Protein AF-0000000084922413 (afdb_homodimer)

Solvent-accessible surface area (backbone atoms only — not comparable to full-atom values): 18915 Å² total; per-residue (Å²): 129,85,66,70,46,74,78,45,74,44,81,75,45,82,58,94,70,46,29,35,34,39,32,34,25,42,40,87,96,70,48,72,47,76,43,66,32,36,43,41,77,25,33,26,32,32,52,30,29,35,88,85,62,25,38,47,30,30,37,34,64,26,72,39,60,71,44,70,43,50,29,43,44,53,45,62,50,53,93,91,50,51,67,68,58,33,40,54,51,33,39,31,24,70,60,9,33,37,72,86,43,79,42,84,65,46,58,28,25,49,51,39,86,29,24,40,34,42,34,36,38,29,39,29,38,36,43,76,76,53,68,61,55,64,57,95,82,60,64,73,45,74,44,76,38,44,65,68,57,50,54,50,33,39,70,72,62,68,37,34,39,33,65,34,54,33,46,54,41,48,50,54,51,50,53,54,59,73,72,104,125,88,64,68,46,73,79,43,75,44,83,75,44,82,56,95,69,46,28,35,32,40,32,34,26,43,41,88,95,70,49,72,47,78,43,66,30,35,43,41,79,26,34,26,33,32,52,29,29,36,87,85,63,26,38,45,30,29,37,34,67,25,74,38,62,71,44,72,41,50,29,43,43,52,44,62,50,53,92,92,51,52,66,69,58,33,40,56,50,33,39,29,23,70,60,10,33,38,72,86,44,80,42,83,65,46,57,29,24,48,50,37,86,30,25,43,33,44,34,37,38,29,38,28,39,35,43,75,76,53,67,61,55,65,56,96,83,60,64,74,44,74,45,75,37,45,65,68,57,50,54,51,33,37,68,70,62,68,36,33,40,32,65,33,53,34,46,54,41,48,50,54,52,51,54,54,58,73,74,104

Nearest PDB structures (foldseek):
  8wv3-assembly1_A  TM=9.151E-01  e=1.969E-20  Bacillus methanolicus
  5c7q-assembly1_B  TM=9.484E-01  e=5.847E-19  Bdellovibrio bacteriovorus HD100
  8wv3-assembly1_D  TM=9.074E-01  e=2.613E-20  Bacillus methanolicus
  5c8l-assembly1_B  TM=9.600E-01  e=1.219E-18  Bdellovibrio bacteriovorus HD100
  8wv3-assembly1_E  TM=8.918E-01  e=2.925E-20  Bacillus methanolicus

Radius of gyration: 20.31 Å; Cα contacts (8 Å, |Δi|>4): 871; chains: 2; bounding box: 54×58×43 Å

Secondary structure (DSSP, 8-state):
----EEEEEEEEEE-SSEEEEEEEEEETTTEEEEEEEEEE--EEEEEEE-TTS-EEEEEEEEGGGTEEEEE-SEEEPPTT--HHHHHHHHHHHHH--EEEEEEEEEEEBS-TTTB---EEEEEEEEES-------TT--EEEEEE-HHHHHHHHHTT---BHHHHHHHHHHHHHHHHHH-/----EEEEEEEEEE-SSEEEEEEEEEETTTEEEEEEEEEE--EEEEEEE-TTS-EEEEEEEEGGGTEEEEE-SEEEPPTT--HHHHHHHHHHHHH--EEEEEEEEEEEBS-TTTB---EEEEEEEEES-------TT--EEEEEE-HHHHHHHHHTT---BHHHHHHHHHHHHHHHHHH-

Structure (mmCIF, N/CA/C/O backbone):
data_AF-0000000084922413-model_v1
#
loop_
_entity.id
_entity.type
_entity.pdbx_description
1 polymer 'Nudix-type nucleoside diphosphatase, YffH/AdpP family'
#
loop_
_atom_site.group_PDB
_atom_site.id
_atom_site.type_symbol
_atom_site.label_atom_id
_atom_site.label_alt_id
_atom_site.label_comp_id
_atom_site.label_asym_id
_atom_site.label_entity_id
_atom_site.label_seq_id
_atom_site.pdbx_PDB_ins_code
_atom_site.Cartn_x
_atom_site.Cartn_y
_atom_site.Cartn_z
_atom_site.occupancy
_atom_site.B_iso_or_equiv
_atom_site.auth_seq_id
_atom_site.auth_comp_id
_atom_site.auth_asym_id
_atom_site.auth_atom_id
_atom_site.pdbx_PDB_model_num
ATOM 1 N N . MET A 1 1 ? 0.056 24.688 -9.492 1 43.53 1 MET A N 1
ATOM 2 C CA . MET A 1 1 ? 0.682 23.406 -9.82 1 43.53 1 MET A CA 1
ATOM 3 C C . MET A 1 1 ? 2.033 23.266 -9.125 1 43.53 1 MET A C 1
ATOM 5 O O . MET A 1 1 ? 3.014 23.891 -9.547 1 43.53 1 MET A O 1
ATOM 9 N N . ASN A 1 2 ? 2.07 23.25 -7.758 1 56.22 2 ASN A N 1
ATOM 10 C CA . ASN A 1 2 ? 3.277 23.203 -6.941 1 56.22 2 ASN A CA 1
ATOM 11 C C . ASN A 1 2 ? 4.199 22.062 -7.355 1 56.22 2 ASN A C 1
ATOM 13 O O . ASN A 1 2 ? 4.121 20.969 -6.805 1 56.22 2 ASN A O 1
ATOM 17 N N . LYS A 1 3 ? 4.375 21.875 -8.664 1 68.44 3 LYS A N 1
ATOM 18 C CA . LYS A 1 3 ? 5.207 20.844 -9.281 1 68.44 3 LYS A CA 1
ATOM 19 C C . LYS A 1 3 ? 6.664 21 -8.844 1 68.44 3 LYS A C 1
ATOM 21 O O . LYS A 1 3 ? 7.23 22.078 -8.906 1 68.44 3 LYS A O 1
ATOM 26 N N . GLU A 1 4 ? 7.152 20.094 -7.938 1 84.81 4 GLU A N 1
ATOM 27 C CA . GLU A 1 4 ? 8.578 19.969 -7.637 1 84.81 4 GLU A CA 1
ATOM 28 C C . GLU A 1 4 ? 9.383 19.672 -8.891 1 84.81 4 GLU A C 1
ATOM 30 O O . GLU A 1 4 ? 9.32 18.547 -9.422 1 84.81 4 GLU A O 1
ATOM 35 N N . ASN A 1 5 ? 9.961 20.75 -9.422 1 89.81 5 ASN A N 1
ATOM 36 C CA . ASN A 1 5 ? 10.797 20.562 -10.602 1 89.81 5 ASN A CA 1
ATOM 37 C C . ASN A 1 5 ? 12.102 19.844 -10.266 1 89.81 5 ASN A C 1
ATOM 39 O O . ASN A 1 5 ? 12.82 20.25 -9.359 1 89.81 5 ASN A O 1
ATOM 43 N N . THR A 1 6 ? 12.414 18.781 -10.953 1 94.5 6 THR A N 1
ATOM 44 C CA . THR A 1 6 ? 13.656 18.062 -10.734 1 94.5 6 THR A CA 1
ATOM 45 C C . THR A 1 6 ? 14.82 18.75 -11.445 1 94.5 6 THR A C 1
ATOM 47 O O . THR A 1 6 ? 14.789 18.938 -12.656 1 94.5 6 THR A O 1
ATOM 50 N N . ILE A 1 7 ? 15.836 19.078 -10.711 1 95.25 7 ILE A N 1
ATOM 51 C CA . ILE A 1 7 ? 16.969 19.797 -11.289 1 95.25 7 ILE A CA 1
ATOM 52 C C . ILE A 1 7 ? 18.141 18.844 -11.484 1 95.25 7 ILE A C 1
ATOM 54 O O . ILE A 1 7 ? 19.047 19.109 -12.289 1 95.25 7 ILE A O 1
ATOM 58 N N . ASP A 1 8 ? 18.203 17.812 -10.672 1 96.69 8 ASP A N 1
ATOM 59 C CA . ASP A 1 8 ? 19.25 16.797 -10.75 1 96.69 8 ASP A CA 1
ATOM 60 C C . ASP A 1 8 ? 18.75 15.445 -10.227 1 96.69 8 ASP A C 1
ATOM 62 O O . ASP A 1 8 ? 17.812 15.391 -9.445 1 96.69 8 ASP A O 1
ATOM 66 N N . SER A 1 9 ? 19.312 14.414 -10.758 1 97.94 9 SER A N 1
ATOM 67 C CA . SER A 1 9 ? 19 13.062 -10.305 1 97.94 9 SER A CA 1
ATOM 68 C C . SER A 1 9 ? 20.266 12.211 -10.203 1 97.94 9 SER A C 1
ATOM 70 O O . SER A 1 9 ? 21.062 12.156 -11.133 1 97.94 9 SER A O 1
ATOM 72 N N . LYS A 1 10 ? 20.422 11.57 -9.039 1 98.31 10 LYS A N 1
ATOM 73 C CA . LYS A 1 10 ? 21.531 10.664 -8.828 1 98.31 10 LYS A CA 1
ATOM 74 C C . LYS A 1 10 ? 21.047 9.227 -8.656 1 98.31 10 LYS A C 1
ATOM 76 O O . LYS A 1 10 ? 20.25 8.938 -7.758 1 98.31 10 LYS A O 1
ATOM 81 N N . SER A 1 11 ? 21.516 8.328 -9.508 1 98.44 11 SER A N 1
ATOM 82 C CA . SER A 1 11 ? 21.219 6.906 -9.367 1 98.44 11 SER A CA 1
ATOM 83 C C . SER A 1 11 ? 22.031 6.27 -8.258 1 98.44 11 SER A C 1
ATOM 85 O O . SER A 1 11 ? 23.266 6.316 -8.281 1 98.44 11 SER A O 1
ATOM 87 N N . ILE A 1 12 ? 21.422 5.633 -7.301 1 98.44 12 ILE A N 1
ATOM 88 C CA . ILE A 1 12 ? 22.094 5.059 -6.141 1 98.44 12 ILE A CA 1
ATOM 89 C C . ILE A 1 12 ? 22.234 3.547 -6.312 1 98.44 12 ILE A C 1
ATOM 91 O O . ILE A 1 12 ? 23.25 2.957 -5.945 1 98.44 12 ILE A O 1
ATOM 95 N N . TYR A 1 13 ? 21.203 2.953 -6.797 1 98.44 13 TYR A N 1
ATOM 96 C CA . TYR A 1 13 ? 21.125 1.498 -6.859 1 98.44 13 TYR A CA 1
ATOM 97 C C . TYR A 1 13 ? 20.172 1.051 -7.961 1 98.44 13 TYR A C 1
ATOM 99 O O . TYR A 1 13 ? 19.109 1.644 -8.148 1 98.44 13 TYR A O 1
ATOM 107 N N . SER A 1 14 ? 20.516 0.032 -8.719 1 98.31 14 SER A N 1
ATOM 108 C CA . SER A 1 14 ? 19.688 -0.618 -9.727 1 98.31 14 SER A CA 1
ATOM 109 C C . SER A 1 14 ? 19.672 -2.131 -9.539 1 98.31 14 SER A C 1
ATOM 111 O O . SER A 1 14 ? 20.578 -2.828 -10.008 1 98.31 14 SER A O 1
ATOM 113 N N . GLY A 1 15 ? 18.641 -2.584 -8.891 1 97.62 15 GLY A N 1
ATOM 114 C CA . GLY A 1 15 ? 18.531 -4.004 -8.586 1 97.62 15 GLY A CA 1
ATOM 115 C C . GLY A 1 15 ? 17.516 -4.727 -9.445 1 97.62 15 GLY A C 1
ATOM 116 O O . GLY A 1 15 ? 17.078 -4.207 -10.477 1 97.62 15 GLY A O 1
ATOM 117 N N . LYS A 1 16 ? 17.25 -5.988 -9.062 1 94.94 16 LYS A N 1
ATOM 118 C CA . LYS A 1 16 ? 16.312 -6.828 -9.797 1 94.94 16 LYS A CA 1
ATOM 119 C C . LYS A 1 16 ? 14.875 -6.379 -9.562 1 94.94 16 LYS A C 1
ATOM 121 O O . LYS A 1 16 ? 14.062 -6.367 -10.484 1 94.94 16 LYS A O 1
ATOM 126 N N . ILE A 1 17 ? 14.594 -5.949 -8.328 1 96.19 17 ILE A N 1
ATOM 127 C CA . ILE A 1 17 ? 13.219 -5.668 -7.941 1 96.19 17 ILE A CA 1
ATOM 128 C C . ILE A 1 17 ? 13.008 -4.156 -7.863 1 96.19 17 ILE A C 1
ATOM 130 O O . ILE A 1 17 ? 11.969 -3.648 -8.297 1 96.19 17 ILE A O 1
ATOM 134 N N . VAL A 1 18 ? 14.047 -3.467 -7.301 1 98.25 18 VAL A N 1
ATOM 135 C CA . VAL A 1 18 ? 13.859 -2.035 -7.098 1 98.25 18 VAL A CA 1
ATOM 136 C C . VAL A 1 18 ? 15.07 -1.271 -7.629 1 98.25 18 VAL A C 1
ATOM 138 O O . VAL A 1 18 ? 16.172 -1.827 -7.738 1 98.25 18 VAL A O 1
ATOM 141 N N . GLN A 1 19 ? 14.828 -0.041 -8 1 98.69 19 GLN A N 1
ATOM 142 C CA . GLN A 1 19 ? 15.852 0.969 -8.258 1 98.69 19 GLN A CA 1
ATOM 143 C C . GLN A 1 19 ? 15.695 2.16 -7.316 1 98.69 19 GLN A C 1
ATOM 145 O O . GLN A 1 19 ? 14.578 2.547 -6.977 1 98.69 19 GLN A O 1
ATOM 150 N N . LEU A 1 20 ? 16.812 2.703 -6.871 1 98.81 20 LEU A N 1
ATOM 151 C CA . LEU A 1 20 ? 16.781 3.865 -5.992 1 98.81 20 LEU A CA 1
ATOM 152 C C . LEU A 1 20 ? 17.531 5.039 -6.621 1 98.81 20 LEU A C 1
ATOM 154 O O . LEU A 1 20 ? 18.672 4.895 -7.062 1 98.81 20 LEU A O 1
ATOM 158 N N . LYS A 1 21 ? 16.891 6.137 -6.719 1 98.75 21 LYS A N 1
ATOM 159 C CA . LYS A 1 21 ? 17.531 7.395 -7.094 1 98.75 21 LYS A CA 1
ATOM 160 C C . LYS A 1 21 ? 17.203 8.5 -6.09 1 98.75 21 LYS A C 1
ATOM 162 O O . LYS A 1 21 ? 16.219 8.414 -5.367 1 98.75 21 LYS A O 1
ATOM 167 N N . VAL A 1 22 ? 18.016 9.508 -6.035 1 98.5 22 VAL A N 1
ATOM 168 C CA . VAL A 1 22 ? 17.766 10.711 -5.25 1 98.5 22 VAL A CA 1
ATOM 169 C C . VAL A 1 22 ? 17.625 11.914 -6.18 1 98.5 22 VAL A C 1
ATOM 171 O O . VAL A 1 22 ? 18.578 12.266 -6.891 1 98.5 22 VAL A O 1
ATOM 174 N N . ASP A 1 23 ? 16.5 12.469 -6.191 1 97.56 23 ASP A N 1
ATOM 175 C CA . ASP A 1 23 ? 16.219 13.664 -6.977 1 97.56 23 ASP A CA 1
ATOM 176 C C . ASP A 1 23 ? 16.469 14.93 -6.156 1 97.56 23 ASP A C 1
ATOM 178 O O . ASP A 1 23 ? 16.094 14.992 -4.98 1 97.56 23 ASP A O 1
ATOM 182 N N . THR A 1 24 ? 17.141 15.844 -6.75 1 96.94 24 THR A N 1
ATOM 183 C CA . THR A 1 24 ? 17.156 17.203 -6.223 1 96.94 24 THR A CA 1
ATOM 184 C C . THR A 1 24 ? 16.047 18.047 -6.859 1 96.94 24 THR A C 1
ATOM 186 O O . THR A 1 24 ? 15.977 18.156 -8.086 1 96.94 24 THR A O 1
ATOM 189 N N . VAL A 1 25 ? 15.203 18.562 -6 1 94.94 25 VAL A N 1
ATOM 190 C CA . VAL A 1 25 ? 14.07 19.312 -6.52 1 94.94 25 VAL A CA 1
ATOM 191 C C . VAL A 1 25 ? 14.148 20.766 -6.055 1 94.94 25 VAL A C 1
ATOM 193 O O . VAL A 1 25 ? 14.719 21.062 -5 1 94.94 25 VAL A O 1
ATOM 196 N N . GLU A 1 26 ? 13.617 21.609 -6.914 1 91.5 26 GLU A N 1
ATOM 197 C CA . GLU A 1 26 ? 13.484 23.016 -6.562 1 91.5 26 GLU A CA 1
ATOM 198 C C . GLU A 1 26 ? 12.117 23.312 -5.961 1 91.5 26 GLU A C 1
ATOM 200 O O . GLU A 1 26 ? 11.086 22.969 -6.551 1 91.5 26 GLU A O 1
ATOM 205 N N . ILE A 1 27 ? 12.203 23.797 -4.754 1 85.31 27 ILE A N 1
ATOM 206 C CA . ILE A 1 27 ? 10.977 24.234 -4.098 1 85.31 27 ILE A CA 1
ATOM 207 C C . ILE A 1 27 ? 10.844 25.75 -4.219 1 85.31 27 ILE A C 1
ATOM 209 O O . ILE A 1 27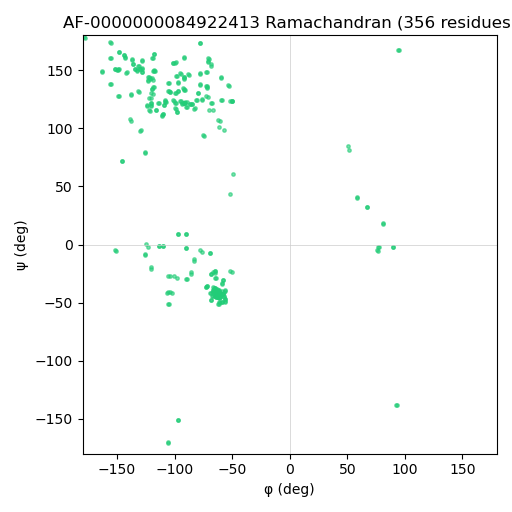 ? 11.719 26.5 -3.775 1 85.31 27 ILE A O 1
ATOM 213 N N . VAL A 1 28 ? 9.844 26.203 -4.879 1 79.5 28 VAL A N 1
ATOM 214 C CA . VAL A 1 28 ? 9.656 27.609 -5.156 1 79.5 28 VAL A CA 1
ATOM 215 C C . VAL A 1 28 ? 9.789 28.422 -3.863 1 79.5 28 VAL A C 1
ATOM 217 O O . VAL A 1 28 ? 9.062 28.172 -2.896 1 79.5 28 VAL A O 1
ATOM 220 N N . GLY A 1 29 ? 10.641 29.312 -3.873 1 77.62 29 GLY A N 1
ATOM 221 C CA . GLY A 1 29 ? 10.836 30.234 -2.766 1 77.62 29 GLY A CA 1
ATOM 222 C C . GLY A 1 29 ? 11.555 29.609 -1.585 1 77.62 29 GLY A C 1
ATOM 223 O O . GLY A 1 29 ? 11.82 30.281 -0.587 1 77.62 29 GLY A O 1
ATOM 224 N N . LYS A 1 30 ? 11.852 28.328 -1.588 1 82.19 30 LYS A N 1
ATOM 225 C CA . LYS A 1 30 ? 12.406 27.641 -0.418 1 82.19 30 LYS A CA 1
ATOM 226 C C . LYS A 1 30 ? 13.727 26.969 -0.753 1 82.19 30 LYS A C 1
ATOM 228 O O . LYS A 1 30 ? 14.328 26.312 0.102 1 82.19 30 LYS A O 1
ATOM 233 N N . GLY A 1 31 ? 14.117 27.094 -2.039 1 87.62 31 GLY A N 1
ATOM 234 C CA . GLY A 1 31 ? 15.391 26.484 -2.408 1 87.62 31 GLY A CA 1
ATOM 235 C C . GLY A 1 31 ? 15.242 25.078 -2.945 1 87.62 31 GLY A C 1
ATOM 236 O O . GLY A 1 31 ? 14.445 24.828 -3.85 1 87.62 31 GLY A O 1
ATOM 237 N N . TYR A 1 32 ? 16.297 24.234 -2.381 1 91.25 32 TYR A N 1
ATOM 238 C CA . TYR A 1 32 ? 16.328 22.891 -2.936 1 91.25 32 TYR A CA 1
ATOM 239 C C . TYR A 1 32 ? 16.078 21.844 -1.854 1 91.25 32 TYR A C 1
ATOM 241 O O . TYR A 1 32 ? 16.281 22.109 -0.667 1 91.25 32 TYR A O 1
ATOM 249 N N . ALA A 1 33 ? 15.484 20.75 -2.266 1 92.31 33 ALA A N 1
ATOM 250 C CA . ALA A 1 33 ? 15.266 19.594 -1.393 1 92.31 33 ALA A CA 1
ATOM 251 C C . ALA A 1 33 ? 15.586 18.297 -2.113 1 92.31 33 ALA A C 1
ATOM 253 O O . ALA A 1 33 ? 15.758 18.281 -3.334 1 92.31 33 ALA A O 1
ATOM 254 N N . GLN A 1 34 ? 15.828 17.266 -1.35 1 95.38 34 GLN A N 1
ATOM 255 C CA . GLN A 1 34 ? 16.094 15.953 -1.924 1 95.38 34 GLN A CA 1
ATOM 256 C C . GLN A 1 34 ? 14.898 15.031 -1.757 1 95.38 34 GLN A C 1
ATOM 258 O O . GLN A 1 34 ? 14.219 15.062 -0.728 1 95.38 34 GLN A O 1
ATOM 263 N N . ARG A 1 35 ? 14.648 14.297 -2.789 1 96.94 35 ARG A N 1
ATOM 264 C CA . ARG A 1 35 ? 13.617 13.258 -2.762 1 96.94 35 ARG A CA 1
ATOM 265 C C . ARG A 1 35 ? 14.211 11.891 -3.068 1 96.94 35 ARG A C 1
ATOM 267 O O . ARG A 1 35 ? 14.859 11.703 -4.098 1 96.94 35 ARG A O 1
ATOM 274 N N . GLU A 1 36 ? 14.07 10.93 -2.098 1 98.56 36 GLU A N 1
ATOM 275 C CA . GLU A 1 36 ? 14.453 9.539 -2.32 1 98.56 36 GLU A CA 1
ATOM 276 C C . GLU A 1 36 ? 13.344 8.773 -3.033 1 98.56 36 GLU A C 1
ATOM 278 O O . GLU A 1 36 ? 12.25 8.609 -2.494 1 98.56 36 GLU A O 1
ATOM 283 N N . VAL A 1 37 ? 13.625 8.289 -4.262 1 98.69 37 VAL A N 1
ATOM 284 C CA . VAL A 1 37 ? 12.578 7.699 -5.09 1 98.69 37 VAL A CA 1
ATOM 285 C C . VAL A 1 37 ? 12.93 6.25 -5.414 1 98.69 37 VAL A C 1
ATOM 287 O O . VAL A 1 37 ? 14 5.969 -5.969 1 98.69 37 VAL A O 1
ATOM 290 N N . ILE A 1 38 ? 12.07 5.344 -5.055 1 98.81 38 ILE A N 1
ATOM 291 C CA . ILE A 1 38 ? 12.18 3.928 -5.395 1 98.81 38 ILE A CA 1
ATOM 292 C C . ILE A 1 38 ? 11.367 3.639 -6.656 1 98.81 38 ILE A C 1
ATOM 294 O O . ILE A 1 38 ? 10.164 3.91 -6.711 1 98.81 38 ILE A O 1
ATOM 298 N N . SER A 1 39 ? 12.008 3.1 -7.641 1 98.5 39 SER A N 1
ATOM 299 C CA . SER A 1 39 ? 11.305 2.664 -8.844 1 98.5 39 SER A CA 1
ATOM 300 C C . SER A 1 39 ? 11.008 1.169 -8.797 1 98.5 39 SER A C 1
ATOM 302 O O . SER A 1 39 ? 11.844 0.376 -8.359 1 98.5 39 SER A O 1
ATOM 304 N N . HIS A 1 40 ? 9.914 0.79 -9.203 1 98.5 40 HIS A N 1
ATOM 305 C CA . HIS A 1 40 ? 9.422 -0.579 -9.266 1 98.5 40 HIS A CA 1
ATOM 306 C C . HIS A 1 40 ? 8.602 -0.805 -10.539 1 98.5 40 HIS A C 1
ATOM 308 O O . HIS A 1 40 ? 7.922 0.107 -11.016 1 98.5 40 HIS A O 1
ATOM 314 N N . ARG A 1 41 ? 8.617 -1.974 -11.062 1 97.69 41 ARG A N 1
ATOM 315 C CA . ARG A 1 41 ? 8.016 -2.27 -12.359 1 97.69 41 ARG A CA 1
ATOM 316 C C . ARG A 1 41 ? 6.496 -2.383 -12.234 1 97.69 41 ARG A C 1
ATOM 318 O O . ARG A 1 41 ? 5.793 -2.465 -13.25 1 97.69 41 ARG A O 1
ATOM 325 N N . GLY A 1 42 ? 5.984 -2.305 -11.07 1 98.31 42 GLY A N 1
ATOM 326 C CA . GLY A 1 42 ? 4.555 -2.436 -10.852 1 98.31 42 GLY A CA 1
ATOM 327 C C . GLY A 1 42 ? 4.129 -3.85 -10.5 1 98.31 42 GLY A C 1
ATOM 328 O O . GLY A 1 42 ? 4.941 -4.777 -10.555 1 98.31 42 GLY A O 1
ATOM 329 N N . GLY A 1 43 ? 2.939 -3.982 -10.047 1 98.38 43 GLY A N 1
ATOM 330 C CA . GLY A 1 43 ? 2.43 -5.285 -9.648 1 98.38 43 GLY A CA 1
ATOM 331 C C . GLY A 1 43 ? 0.959 -5.477 -9.961 1 98.38 43 GLY A C 1
ATOM 332 O O . GLY A 1 43 ? 0.26 -4.516 -10.297 1 98.38 43 GLY A O 1
ATOM 333 N N . VAL A 1 44 ? 0.58 -6.719 -9.945 1 98.69 44 VAL A N 1
ATOM 334 C CA . VAL A 1 44 ? -0.805 -7.125 -10.164 1 98.69 44 VAL A CA 1
ATOM 335 C C . VAL A 1 44 ? -1.256 -8.055 -9.039 1 98.69 44 VAL A C 1
ATOM 337 O O . VAL A 1 44 ? -0.436 -8.742 -8.43 1 98.69 44 VAL A O 1
ATOM 340 N N . CYS A 1 45 ? -2.494 -8.016 -8.711 1 98.81 45 CYS A N 1
ATOM 341 C CA . CYS A 1 45 ? -3.119 -8.945 -7.773 1 98.81 45 CYS A CA 1
ATOM 342 C C . CYS A 1 45 ? -4.578 -9.188 -8.141 1 98.81 45 CYS A C 1
ATOM 344 O O . CYS A 1 45 ? -5.148 -8.461 -8.961 1 98.81 45 CYS A O 1
ATOM 346 N N . CYS A 1 46 ? -5.172 -10.242 -7.547 1 98.5 46 CYS A N 1
ATOM 347 C CA . CYS A 1 46 ? -6.5 -10.625 -8.023 1 98.5 46 CYS A CA 1
ATOM 348 C C . CYS A 1 46 ? -7.332 -11.227 -6.891 1 98.5 46 CYS A C 1
ATOM 350 O O . CYS A 1 46 ? -6.844 -12.07 -6.133 1 98.5 46 CYS A O 1
ATOM 352 N N . VAL A 1 47 ? -8.484 -10.664 -6.758 1 98.69 47 VAL A N 1
ATOM 353 C CA . VAL A 1 47 ? -9.516 -11.391 -6.016 1 98.69 47 VAL A CA 1
ATOM 354 C C . VAL A 1 47 ? -10.062 -12.523 -6.875 1 98.69 47 VAL A C 1
ATOM 356 O O . VAL A 1 47 ? -10.984 -12.32 -7.668 1 98.69 47 VAL A O 1
ATOM 359 N N . ALA A 1 48 ? -9.508 -13.688 -6.719 1 97.44 48 ALA A N 1
ATOM 360 C CA . ALA A 1 48 ? -9.914 -14.859 -7.48 1 97.44 48 ALA A CA 1
ATOM 361 C C . ALA A 1 48 ? -11.023 -15.625 -6.762 1 97.44 48 ALA A C 1
ATOM 363 O O . ALA A 1 48 ? -10.805 -16.188 -5.684 1 97.44 48 ALA A O 1
ATOM 364 N N . VAL A 1 49 ? -12.172 -15.727 -7.391 1 97.38 49 VAL A N 1
ATOM 365 C CA . VAL A 1 49 ? -13.344 -16.328 -6.766 1 97.38 49 VAL A CA 1
ATOM 366 C C . VAL A 1 49 ? -13.633 -17.688 -7.398 1 97.38 49 VAL A C 1
ATOM 368 O O . VAL A 1 49 ? -13.789 -17.797 -8.617 1 97.38 49 VAL A O 1
ATOM 371 N N . THR A 1 50 ? -13.688 -18.734 -6.57 1 95.81 50 THR A N 1
ATOM 372 C CA . THR A 1 50 ? -13.93 -20.094 -7.047 1 95.81 50 THR A CA 1
ATOM 373 C C . THR A 1 50 ? -15.414 -20.312 -7.348 1 95.81 50 THR A C 1
ATOM 375 O O . THR A 1 50 ? -16.25 -19.453 -7.039 1 95.81 50 THR A O 1
ATOM 378 N N . GLU A 1 51 ? -15.719 -21.453 -7.898 1 93.69 51 GLU A N 1
ATOM 379 C CA . GLU A 1 51 ? -17.094 -21.812 -8.195 1 93.69 51 GLU A CA 1
ATOM 380 C C . GLU A 1 51 ? -17.906 -21.984 -6.914 1 93.69 51 GLU A C 1
ATOM 382 O O . GLU A 1 51 ? -19.141 -21.844 -6.93 1 93.69 51 GLU A O 1
ATOM 387 N N . GLU A 1 52 ? -17.281 -22.266 -5.793 1 95.56 52 GLU A N 1
ATOM 388 C CA . GLU A 1 52 ? -17.938 -22.422 -4.5 1 95.56 52 GLU A CA 1
ATOM 389 C C . GLU A 1 52 ? -18.016 -21.094 -3.748 1 95.56 52 GLU A C 1
ATOM 391 O O . GLU A 1 52 ? -18.297 -21.078 -2.549 1 95.56 52 GLU A O 1
ATOM 396 N N . ASN A 1 53 ? -17.672 -20.031 -4.449 1 96.75 53 ASN A N 1
ATOM 397 C CA . ASN A 1 53 ? -17.75 -18.672 -3.908 1 96.75 53 ASN A CA 1
ATOM 398 C C . ASN A 1 53 ? -16.734 -18.469 -2.785 1 96.75 53 ASN A C 1
ATOM 400 O O . ASN A 1 53 ? -17.031 -17.781 -1.805 1 96.75 53 ASN A O 1
ATOM 404 N N . LYS A 1 54 ? -15.656 -19.109 -2.889 1 97.75 54 LYS A N 1
ATOM 405 C CA . LYS A 1 54 ? -14.516 -18.875 -2.004 1 97.75 54 LYS A CA 1
ATOM 406 C C . LYS A 1 54 ? -13.453 -18.031 -2.697 1 97.75 54 LYS A C 1
ATOM 408 O O . LYS A 1 54 ? -13.422 -17.953 -3.926 1 97.75 54 LYS A O 1
ATOM 413 N N . ILE A 1 55 ? -12.672 -17.375 -1.929 1 98.62 55 ILE A N 1
ATOM 414 C CA . ILE A 1 55 ? -11.602 -16.531 -2.447 1 98.62 55 ILE A CA 1
ATOM 415 C C . ILE A 1 55 ? -10.258 -17.234 -2.266 1 98.62 55 ILE A C 1
ATOM 417 O O . ILE A 1 55 ? -9.953 -17.719 -1.178 1 98.62 55 ILE A O 1
ATOM 421 N N . VAL A 1 56 ? -9.484 -17.281 -3.297 1 97.62 56 VAL A N 1
ATOM 422 C CA . VAL A 1 56 ? -8.188 -17.953 -3.293 1 97.62 56 VAL A CA 1
ATOM 423 C C . VAL A 1 56 ? -7.117 -17 -2.756 1 97.62 56 VAL A C 1
ATOM 425 O O . VAL A 1 56 ? -6.957 -15.883 -3.26 1 97.62 56 VAL A O 1
ATOM 428 N N . LEU A 1 57 ? -6.445 -17.375 -1.684 1 98.5 57 LEU A N 1
ATOM 429 C CA . LEU A 1 57 ? -5.273 -16.656 -1.176 1 98.5 57 LEU A CA 1
ATOM 430 C C . LEU A 1 57 ? -4.039 -17.562 -1.209 1 98.5 57 LEU A C 1
ATOM 432 O O . LEU A 1 57 ? -4.152 -18.766 -1.368 1 98.5 57 LEU A O 1
ATOM 436 N N . VAL A 1 58 ? -2.945 -16.922 -1.103 1 97.62 58 VAL A N 1
ATOM 437 C CA . VAL A 1 58 ? -1.684 -17.641 -1.017 1 97.62 58 VAL A CA 1
ATOM 438 C C . VAL A 1 58 ? -0.95 -17.25 0.265 1 97.62 58 VAL A C 1
ATOM 440 O O . VAL A 1 58 ? -1.027 -16.109 0.709 1 97.62 58 VAL A O 1
ATOM 443 N N . ARG A 1 59 ? -0.328 -18.172 0.902 1 97.06 59 ARG A N 1
ATOM 444 C CA . ARG A 1 59 ? 0.562 -17.938 2.035 1 97.06 59 ARG A CA 1
ATOM 445 C C . ARG A 1 59 ? 2.023 -18 1.604 1 97.06 59 ARG A C 1
ATOM 447 O O . ARG A 1 59 ? 2.449 -18.969 0.983 1 97.06 59 ARG A O 1
ATOM 454 N N . GLN A 1 60 ? 2.775 -17.062 1.818 1 94.38 60 GLN A N 1
ATOM 455 C CA . GLN A 1 60 ? 4.18 -17.031 1.427 1 94.38 60 GLN A CA 1
ATOM 456 C C . GLN A 1 60 ? 5 -16.203 2.41 1 94.38 60 GLN A C 1
ATOM 458 O O . GLN A 1 60 ? 4.488 -15.25 3.008 1 94.38 60 GLN A O 1
ATOM 463 N N . PHE A 1 61 ? 6.246 -16.562 2.527 1 95.06 61 PHE A N 1
ATOM 464 C CA . PHE A 1 61 ? 7.18 -15.836 3.379 1 95.06 61 PHE A CA 1
ATOM 465 C C . PHE A 1 61 ? 7.68 -14.578 2.686 1 95.06 61 PHE A C 1
ATOM 467 O O . PHE A 1 61 ? 8.094 -14.625 1.524 1 95.06 61 PHE A O 1
ATOM 474 N N . ARG A 1 62 ? 7.613 -13.484 3.369 1 96.5 62 ARG A N 1
ATOM 475 C CA . ARG A 1 62 ? 8.125 -12.211 2.881 1 96.5 62 ARG A CA 1
ATOM 476 C C . ARG A 1 62 ? 9.359 -11.773 3.674 1 96.5 62 ARG A C 1
ATOM 478 O O . ARG A 1 62 ? 9.242 -11.367 4.832 1 96.5 62 ARG A O 1
ATOM 485 N N . LYS A 1 63 ? 10.391 -11.805 3.049 1 96.25 63 LYS A N 1
ATOM 486 C CA . LYS A 1 63 ? 11.664 -11.539 3.711 1 96.25 63 LYS A CA 1
ATOM 487 C C . LYS A 1 63 ? 11.703 -10.133 4.301 1 96.25 63 LYS A C 1
ATOM 489 O O . LYS A 1 63 ? 12.203 -9.93 5.406 1 96.25 63 LYS A O 1
ATOM 494 N N . ALA A 1 64 ? 11.211 -9.188 3.607 1 97.75 64 ALA A N 1
ATOM 495 C CA . ALA A 1 64 ? 11.289 -7.793 4.027 1 97.75 64 ALA A CA 1
ATOM 496 C C . ALA A 1 64 ? 10.633 -7.594 5.391 1 97.75 64 ALA A C 1
ATOM 498 O O . ALA A 1 64 ? 11.023 -6.711 6.156 1 97.75 64 ALA A O 1
ATOM 499 N N . VAL A 1 65 ? 9.617 -8.438 5.641 1 98.06 65 VAL A N 1
ATOM 500 C CA . VAL A 1 65 ? 8.922 -8.266 6.91 1 98.06 65 VAL A CA 1
ATOM 501 C C . VAL A 1 65 ? 9.172 -9.477 7.805 1 98.06 65 VAL A C 1
ATOM 503 O O . VAL A 1 65 ? 8.594 -9.578 8.891 1 98.06 65 VAL A O 1
ATOM 506 N N . GLU A 1 66 ? 9.906 -10.5 7.395 1 96.62 66 GLU A N 1
ATOM 507 C CA . GLU A 1 66 ? 10.391 -11.672 8.117 1 96.62 66 GLU A CA 1
ATOM 508 C C . GLU A 1 66 ? 9.234 -12.477 8.703 1 96.62 66 GLU A C 1
ATOM 510 O O . GLU A 1 66 ? 9.297 -12.898 9.867 1 96.62 66 GLU A O 1
ATOM 515 N N . GLN A 1 67 ? 8.188 -12.609 7.969 1 96.69 67 GLN A N 1
ATOM 516 C CA . GLN A 1 67 ? 7.059 -13.438 8.383 1 96.69 67 GLN A CA 1
ATOM 517 C C . GLN A 1 67 ? 6.25 -13.906 7.172 1 96.69 67 GLN A C 1
ATOM 519 O O . GLN A 1 67 ? 6.379 -13.352 6.078 1 96.69 67 GLN A O 1
ATOM 524 N N . GLU A 1 68 ? 5.5 -14.938 7.422 1 97 68 GLU A N 1
ATOM 525 C CA . GLU A 1 68 ? 4.539 -15.375 6.414 1 97 68 GLU A CA 1
ATOM 526 C C . GLU A 1 68 ? 3.303 -14.484 6.402 1 97 68 GLU A C 1
ATOM 528 O O . GLU A 1 68 ? 2.809 -14.086 7.461 1 97 68 GLU A O 1
ATOM 533 N N . LEU A 1 69 ? 2.893 -14.203 5.242 1 98.38 69 LEU A N 1
ATOM 534 C CA . LEU A 1 69 ? 1.677 -13.406 5.094 1 98.38 69 LEU A CA 1
ATOM 535 C C . LEU A 1 69 ? 0.646 -14.148 4.25 1 98.38 69 LEU A C 1
ATOM 537 O O . LEU A 1 69 ? 1.006 -14.914 3.35 1 98.38 69 LEU A O 1
ATOM 541 N N . LEU A 1 70 ? -0.57 -13.984 4.594 1 98.62 70 LEU A N 1
ATOM 542 C CA . LEU A 1 70 ? -1.691 -14.383 3.75 1 98.62 70 LEU A CA 1
ATOM 543 C C . LEU A 1 70 ? -2.059 -13.273 2.771 1 98.62 70 LEU A C 1
ATOM 545 O O . LEU A 1 70 ? -2.357 -12.148 3.182 1 98.62 70 LEU A O 1
ATOM 549 N N . GLU A 1 71 ? -1.991 -13.609 1.453 1 98.75 71 GLU A N 1
ATOM 550 C CA . GLU A 1 71 ? -2.105 -12.57 0.432 1 98.75 71 GLU A CA 1
ATOM 551 C C . GLU A 1 71 ? -3.012 -13.016 -0.71 1 98.75 71 GLU A C 1
ATOM 553 O O . GLU A 1 71 ? -3.146 -14.219 -0.97 1 98.75 71 GLU A O 1
ATOM 558 N N . LEU A 1 72 ? -3.586 -12.008 -1.391 1 98.88 72 LEU A N 1
ATOM 559 C CA . LEU A 1 72 ? -4.105 -12.297 -2.723 1 98.88 72 LEU A CA 1
ATOM 560 C C . LEU A 1 72 ? -2.992 -12.789 -3.643 1 98.88 72 LEU A C 1
ATOM 562 O O . LEU A 1 72 ? -1.849 -12.344 -3.539 1 98.88 72 LEU A O 1
ATOM 566 N N . PRO A 1 73 ? -3.346 -13.773 -4.562 1 97.69 73 PRO A N 1
ATOM 567 C CA . PRO A 1 73 ? -2.342 -14.055 -5.594 1 97.69 73 PRO A CA 1
ATOM 568 C C . PRO A 1 73 ? -1.89 -12.805 -6.336 1 97.69 73 PRO A C 1
ATOM 570 O O . PRO A 1 73 ? -2.715 -11.953 -6.672 1 97.69 73 PRO A O 1
ATOM 573 N N . ALA A 1 74 ? -0.663 -12.719 -6.52 1 97.94 74 ALA A N 1
ATOM 574 C CA . ALA A 1 74 ? -0.089 -11.484 -7.051 1 97.94 74 ALA A CA 1
ATOM 575 C C . ALA A 1 74 ? 1.243 -11.75 -7.746 1 97.94 74 ALA A C 1
ATOM 577 O O . ALA A 1 74 ? 1.745 -12.875 -7.723 1 97.94 74 ALA A O 1
ATOM 578 N N . GLY A 1 75 ? 1.779 -10.719 -8.383 1 96.81 75 GLY A N 1
ATOM 579 C CA . GLY A 1 75 ? 3.092 -10.766 -9.008 1 96.81 75 GLY A CA 1
ATOM 580 C C . GLY A 1 75 ? 3.508 -9.445 -9.625 1 96.81 75 GLY A C 1
ATOM 581 O O . GLY A 1 75 ? 2.754 -8.469 -9.586 1 96.81 75 GLY A O 1
ATOM 582 N N . THR A 1 76 ? 4.699 -9.461 -10.148 1 97.38 76 THR A N 1
ATOM 583 C CA . THR A 1 76 ? 5.227 -8.25 -10.773 1 97.38 76 THR A CA 1
ATOM 584 C C . THR A 1 76 ? 5.051 -8.305 -12.289 1 97.38 76 THR A C 1
ATOM 586 O O . THR A 1 76 ? 4.863 -9.383 -12.859 1 97.38 76 THR A O 1
ATOM 589 N N . LEU A 1 77 ? 5.043 -7.145 -12.867 1 97.81 77 LEU A N 1
ATOM 590 C CA . LEU A 1 77 ? 4.977 -7.062 -14.32 1 97.81 77 LEU A CA 1
ATOM 591 C C . LEU A 1 77 ? 6.301 -7.48 -14.953 1 97.81 77 LEU A C 1
ATOM 593 O O . LEU A 1 77 ? 7.371 -7.129 -14.453 1 97.81 77 LEU A O 1
ATOM 597 N N . GLU A 1 78 ? 6.25 -8.242 -15.984 1 96.12 78 GLU A N 1
ATOM 598 C CA . GLU A 1 78 ? 7.41 -8.492 -16.828 1 96.12 78 GLU A CA 1
ATOM 599 C C . GLU A 1 78 ? 7.473 -7.508 -17.984 1 96.12 78 GLU A C 1
ATOM 601 O O . GLU A 1 78 ? 6.473 -6.871 -18.328 1 96.12 78 GLU A O 1
ATOM 606 N N . VAL A 1 79 ? 8.617 -7.406 -18.547 1 95 79 VAL A N 1
ATOM 607 C CA . VAL A 1 79 ? 8.82 -6.465 -19.641 1 95 79 VAL A CA 1
ATOM 608 C C . VAL A 1 79 ? 7.871 -6.801 -20.797 1 95 79 VAL A C 1
ATOM 610 O O . VAL A 1 79 ? 7.789 -7.953 -21.219 1 95 79 VAL A O 1
ATOM 613 N N . GLY A 1 80 ? 7.059 -5.789 -21.203 1 95.5 80 GLY A N 1
ATOM 614 C CA . GLY A 1 80 ? 6.211 -5.945 -22.375 1 95.5 80 GLY A CA 1
ATOM 615 C C . GLY A 1 80 ? 4.84 -6.508 -22.047 1 95.5 80 GLY A C 1
ATOM 616 O O . GLY A 1 80 ? 3.986 -6.633 -22.922 1 95.5 80 GLY A O 1
ATOM 617 N N . GLU A 1 81 ? 4.621 -6.809 -20.844 1 96.44 81 GLU A N 1
ATOM 618 C CA . GLU A 1 81 ? 3.346 -7.391 -20.422 1 96.44 81 GLU A CA 1
ATOM 619 C C . GLU A 1 81 ? 2.355 -6.309 -20.016 1 96.44 81 GLU A C 1
ATOM 621 O O . GLU A 1 81 ? 2.729 -5.34 -19.344 1 96.44 81 GLU A O 1
ATOM 626 N N . THR A 1 82 ? 1.115 -6.426 -20.531 1 97.38 82 THR A N 1
ATOM 627 C CA . THR A 1 82 ? 0.043 -5.641 -19.938 1 97.38 82 THR A CA 1
ATOM 628 C C . THR A 1 82 ? -0.299 -6.168 -18.547 1 97.38 82 THR A C 1
ATOM 630 O O . THR A 1 82 ? 0.007 -7.316 -18.219 1 97.38 82 THR A O 1
ATOM 633 N N . PRO A 1 83 ? -0.926 -5.375 -17.719 1 98.12 83 PRO A N 1
ATOM 634 C CA . PRO A 1 83 ? -1.351 -5.855 -16.406 1 98.12 83 PRO A CA 1
ATOM 635 C C . PRO A 1 83 ? -2.246 -7.09 -16.5 1 98.12 83 PRO A C 1
ATOM 637 O O . PRO A 1 83 ? -2.111 -8.008 -15.68 1 98.12 83 PRO A O 1
ATOM 640 N N . LYS A 1 84 ? -3.131 -7.098 -17.469 1 97.12 84 LYS A N 1
ATOM 641 C CA . LYS A 1 84 ? -4.023 -8.242 -17.625 1 97.12 84 LYS A CA 1
ATOM 642 C C . LYS A 1 84 ? -3.24 -9.508 -17.969 1 97.12 84 LYS A C 1
ATOM 644 O O . LYS A 1 84 ? -3.5 -10.57 -17.406 1 97.12 84 LYS A O 1
ATOM 649 N N . GLN A 1 85 ? -2.289 -9.391 -18.875 1 96.31 85 GLN A N 1
ATOM 650 C CA . GLN A 1 85 ? -1.435 -10.531 -19.203 1 96.31 85 GLN A CA 1
ATOM 651 C C . GLN A 1 85 ? -0.662 -11.016 -17.984 1 96.31 85 GLN A C 1
ATOM 653 O O . GLN A 1 85 ? -0.547 -12.219 -17.766 1 96.31 85 GLN A O 1
ATOM 658 N N . ALA A 1 86 ? -0.146 -10.094 -17.188 1 96.94 86 ALA A N 1
ATOM 659 C CA . ALA A 1 86 ? 0.649 -10.414 -16.016 1 96.94 86 ALA A CA 1
ATOM 660 C C . ALA A 1 86 ? -0.18 -11.18 -14.984 1 96.94 86 ALA A C 1
ATOM 662 O O . ALA A 1 86 ? 0.269 -12.195 -14.445 1 96.94 86 ALA A O 1
ATOM 663 N N . ILE A 1 87 ? -1.439 -10.719 -14.773 1 96.88 87 ILE A N 1
ATOM 664 C CA . ILE A 1 87 ? -2.221 -11.344 -13.711 1 96.88 87 ILE A CA 1
ATOM 665 C C . ILE A 1 87 ? -2.645 -12.75 -14.141 1 96.88 87 ILE A C 1
ATOM 667 O O . ILE A 1 87 ? -2.686 -13.664 -13.32 1 96.88 87 ILE A O 1
ATOM 671 N N . ILE A 1 88 ? -2.932 -12.922 -15.391 1 94.12 88 ILE A N 1
ATOM 672 C CA . ILE A 1 88 ? -3.297 -14.242 -15.898 1 94.12 88 ILE A CA 1
ATOM 673 C C . ILE A 1 88 ? -2.117 -15.195 -15.742 1 94.12 88 ILE A C 1
ATOM 675 O O . ILE A 1 88 ? -2.285 -16.328 -15.289 1 94.12 88 ILE A O 1
ATOM 679 N N . ARG A 1 89 ? -0.941 -14.727 -16.078 1 93.38 89 ARG A N 1
ATOM 680 C CA . ARG A 1 89 ? 0.267 -15.531 -15.914 1 93.38 89 ARG A CA 1
ATOM 681 C C . ARG A 1 89 ? 0.494 -15.891 -14.453 1 93.38 89 ARG A C 1
ATOM 683 O O . ARG A 1 89 ? 0.711 -17.062 -14.125 1 93.38 89 ARG A O 1
ATOM 690 N N . GLU A 1 90 ? 0.437 -14.945 -13.547 1 94.81 90 GLU A N 1
ATOM 691 C CA . GLU A 1 90 ? 0.726 -15.133 -12.125 1 94.81 90 GLU A CA 1
ATOM 692 C C . GLU A 1 90 ? -0.288 -16.078 -11.477 1 94.81 90 GLU A C 1
ATOM 694 O O . GLU A 1 90 ? 0.069 -16.891 -10.625 1 94.81 90 GLU A O 1
ATOM 699 N N . LEU A 1 91 ? -1.558 -15.906 -11.859 1 94.06 91 LEU A N 1
ATOM 700 C CA . LEU A 1 91 ? -2.594 -16.781 -11.312 1 94.06 91 LEU A CA 1
ATOM 701 C C . LEU A 1 91 ? -2.338 -18.234 -11.688 1 94.06 91 LEU A C 1
ATOM 703 O O . LEU A 1 91 ? -2.467 -19.125 -10.844 1 94.06 91 LEU A O 1
ATOM 707 N N . LYS A 1 92 ? -2.025 -18.453 -12.906 1 91.25 92 LYS A N 1
ATOM 708 C CA . LYS A 1 92 ? -1.7 -19.797 -13.344 1 91.25 92 LYS A CA 1
ATOM 709 C C . LYS A 1 9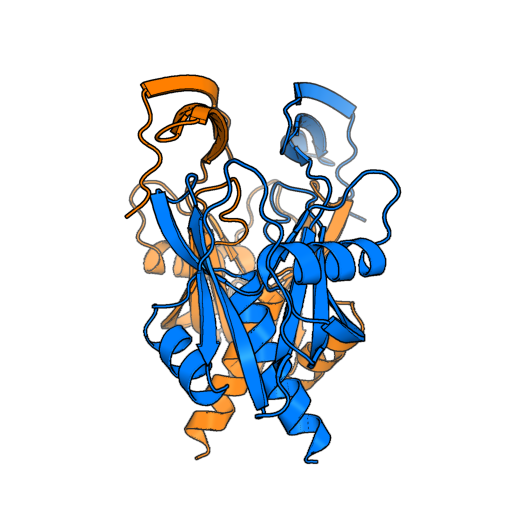2 ? -0.482 -20.344 -12.594 1 91.25 92 LYS A C 1
ATOM 711 O O . LYS A 1 92 ? -0.502 -21.469 -12.102 1 91.25 92 LYS A O 1
ATOM 716 N N . GLU A 1 93 ? 0.556 -19.578 -12.438 1 92.38 93 GLU A N 1
ATOM 717 C CA . GLU A 1 93 ? 1.803 -20 -11.805 1 92.38 93 GLU A CA 1
ATOM 718 C C . GLU A 1 93 ? 1.604 -20.281 -10.32 1 92.38 93 GLU A C 1
ATOM 720 O O . GLU A 1 93 ? 2.047 -21.312 -9.812 1 92.38 93 GLU A O 1
ATOM 725 N N . GLU A 1 94 ? 0.894 -19.422 -9.633 1 93.06 94 GLU A N 1
ATOM 726 C CA . GLU A 1 94 ? 0.852 -19.469 -8.172 1 93.06 94 GLU A CA 1
ATOM 727 C C . GLU A 1 94 ? -0.288 -20.359 -7.688 1 93.06 94 GLU A C 1
ATOM 729 O O . GLU A 1 94 ? -0.224 -20.922 -6.586 1 93.06 94 GLU A O 1
ATOM 734 N N . THR A 1 95 ? -1.413 -20.469 -8.453 1 91.62 95 THR A N 1
ATOM 735 C CA . THR A 1 95 ? -2.604 -21.109 -7.906 1 91.62 95 THR A CA 1
ATOM 736 C C . THR A 1 95 ? -3.002 -22.312 -8.742 1 91.62 95 THR A C 1
ATOM 738 O O . THR A 1 95 ? -3.746 -23.188 -8.273 1 91.62 95 THR A O 1
ATOM 741 N N . GLY A 1 96 ? -2.584 -22.406 -9.977 1 89.62 96 GLY A N 1
ATOM 742 C CA . GLY A 1 96 ? -2.934 -23.5 -10.883 1 89.62 96 GLY A CA 1
ATOM 743 C C . GLY A 1 96 ? -4.332 -23.375 -11.453 1 89.62 96 GLY A C 1
ATOM 744 O O . GLY A 1 96 ? -4.75 -24.188 -12.281 1 89.62 96 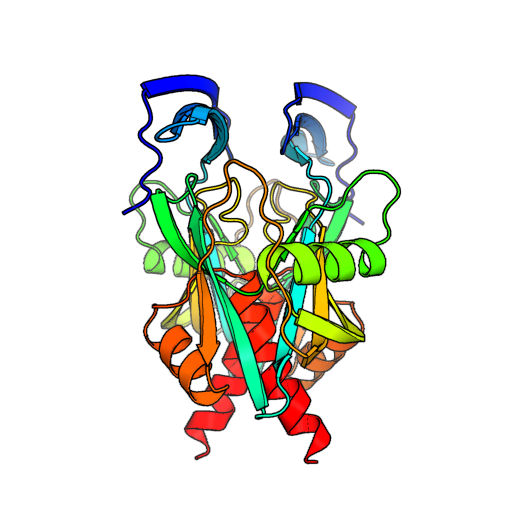GLY A O 1
ATOM 745 N N . TYR A 1 97 ? -5.047 -22.328 -11.031 1 85.19 97 TYR A N 1
ATOM 746 C CA . TYR A 1 97 ? -6.414 -22.156 -11.516 1 85.19 97 TYR A CA 1
ATOM 747 C C . TYR A 1 97 ? -6.43 -21.594 -12.93 1 85.19 97 TYR A C 1
ATOM 749 O O . TYR A 1 97 ? -5.508 -20.891 -13.328 1 85.19 97 TYR A O 1
ATOM 757 N N . HIS A 1 98 ? -7.43 -22.016 -13.633 1 83.69 98 HIS A N 1
ATOM 758 C CA . HIS A 1 98 ? -7.762 -21.344 -14.891 1 83.69 98 HIS A CA 1
ATOM 759 C C . HIS A 1 98 ? -8.781 -20.234 -14.672 1 83.69 98 HIS A C 1
ATOM 761 O O . HIS A 1 98 ? -9.648 -20.344 -13.805 1 83.69 98 HIS A O 1
ATOM 767 N N . PHE A 1 99 ? -8.539 -19.188 -15.469 1 84.12 99 PHE A N 1
ATOM 768 C CA . PHE A 1 99 ? -9.43 -18.047 -15.25 1 84.12 99 PHE A CA 1
ATOM 769 C C . PHE A 1 99 ? -10.195 -17.719 -16.531 1 84.12 99 PHE A C 1
ATOM 771 O O . PHE A 1 99 ? -9.625 -17.75 -17.625 1 84.12 99 PHE A O 1
ATOM 778 N N . THR A 1 100 ? -11.484 -17.578 -16.453 1 76.75 100 THR A N 1
ATOM 779 C CA . THR A 1 100 ? -12.367 -17.312 -17.578 1 76.75 100 THR A CA 1
ATOM 780 C C . THR A 1 100 ? -12.75 -15.836 -17.641 1 76.75 100 THR A C 1
ATOM 782 O O . THR A 1 100 ? -13.109 -15.32 -18.688 1 76.75 100 THR A O 1
ATOM 785 N N . GLU A 1 101 ? -12.75 -15.148 -16.516 1 88.25 101 GLU A N 1
ATOM 786 C CA . GLU A 1 101 ? -13.156 -13.75 -16.406 1 88.25 101 GLU A CA 1
ATOM 787 C C . GLU A 1 101 ? -12.211 -12.969 -15.5 1 88.25 101 GLU A C 1
ATOM 789 O O . GLU A 1 101 ? -12.047 -13.312 -14.32 1 88.25 101 GLU A O 1
ATOM 794 N N . VAL A 1 102 ? -11.383 -12.133 -16.094 1 94.25 102 VAL A N 1
ATOM 795 C CA . VAL A 1 102 ? -10.523 -11.258 -15.312 1 94.25 102 VAL A CA 1
ATOM 796 C C . VAL A 1 102 ? -10.812 -9.797 -15.664 1 94.25 102 VAL A C 1
ATOM 798 O O . VAL A 1 102 ? -10.672 -9.391 -16.812 1 94.25 102 VAL A O 1
ATOM 801 N N . GLU A 1 103 ? -11.305 -9.102 -14.672 1 96.69 103 GLU A N 1
ATOM 802 C CA . GLU A 1 103 ? -11.664 -7.699 -14.883 1 96.69 103 GLU A CA 1
ATOM 803 C C . GLU A 1 103 ? -10.891 -6.781 -13.938 1 96.69 103 GLU A C 1
ATOM 805 O O . GLU A 1 103 ? -10.695 -7.117 -12.766 1 96.69 103 GLU A O 1
ATOM 810 N N . SER A 1 104 ? -10.531 -5.641 -14.461 1 98 104 SER A N 1
ATOM 811 C CA . SER A 1 104 ? -9.82 -4.656 -13.648 1 98 104 SER A CA 1
ATOM 812 C C . SER A 1 104 ? -10.75 -4.012 -12.625 1 98 104 SER A C 1
ATOM 814 O O . SER A 1 104 ? -11.898 -3.684 -12.938 1 98 104 SER A O 1
ATOM 816 N N . MET A 1 105 ? -10.297 -3.877 -11.375 1 97.69 105 MET A N 1
ATOM 817 C CA . MET A 1 105 ? -11.102 -3.227 -10.344 1 97.69 105 MET A CA 1
ATOM 818 C C . MET A 1 105 ? -10.57 -1.831 -10.039 1 97.69 105 MET A C 1
ATOM 820 O O . MET A 1 105 ? -11.336 -0.868 -9.984 1 97.69 105 MET A O 1
ATOM 824 N N . VAL A 1 106 ? -9.289 -1.698 -9.773 1 98.5 106 VAL A N 1
ATOM 825 C CA . VAL A 1 106 ? -8.734 -0.405 -9.391 1 98.5 106 VAL A CA 1
ATOM 826 C C . VAL A 1 106 ? -7.215 -0.427 -9.555 1 98.5 106 VAL A C 1
ATOM 828 O O . VAL A 1 106 ? -6.594 -1.491 -9.5 1 98.5 106 VAL A O 1
ATOM 831 N N . GLU A 1 107 ? -6.656 0.691 -9.867 1 98.88 107 GLU A N 1
ATOM 832 C CA . GLU A 1 107 ? -5.219 0.933 -9.766 1 98.88 107 GLU A CA 1
ATOM 833 C C . GLU A 1 107 ? -4.871 1.66 -8.469 1 98.88 107 GLU A C 1
ATOM 835 O O . GLU A 1 107 ? -5.648 2.488 -7.984 1 98.88 107 GLU A O 1
ATOM 840 N N . PHE A 1 108 ? -3.701 1.342 -7.875 1 98.94 108 PHE A N 1
ATOM 841 C CA . PHE A 1 108 ? -3.371 1.989 -6.609 1 98.94 108 PHE A CA 1
ATOM 842 C C . PHE A 1 108 ? -1.862 2.141 -6.457 1 98.94 108 PHE A C 1
ATOM 844 O O . PHE A 1 108 ? -1.096 1.328 -6.98 1 98.94 108 PHE A O 1
ATOM 851 N N . PHE A 1 109 ? -1.437 3.156 -5.762 1 98.94 109 PHE A N 1
ATOM 852 C CA . PHE A 1 109 ? -0.06 3.365 -5.328 1 98.94 109 PHE A CA 1
ATOM 853 C C . PHE A 1 109 ? 0.128 2.914 -3.883 1 98.94 109 PHE A C 1
ATOM 855 O O . PHE A 1 109 ? -0.398 3.537 -2.959 1 98.94 109 PHE A O 1
ATOM 862 N N . PRO A 1 110 ? 0.925 1.873 -3.66 1 98.81 110 PRO A N 1
ATOM 863 C CA . PRO A 1 110 ? 1.045 1.355 -2.295 1 98.81 110 PRO A CA 1
ATOM 864 C C . PRO A 1 110 ? 1.719 2.344 -1.347 1 98.81 110 PRO A C 1
ATOM 866 O O . PRO A 1 110 ? 1.325 2.455 -0.183 1 98.81 110 PRO A O 1
ATOM 869 N N . SER A 1 111 ? 2.746 3.016 -1.798 1 98.69 111 SER A N 1
ATOM 870 C CA . SER A 1 111 ? 3.506 3.963 -0.989 1 98.69 111 SER A CA 1
ATOM 871 C C . SER A 1 111 ? 4.012 5.129 -1.833 1 98.69 111 SER A C 1
ATOM 873 O O . SER A 1 111 ? 5.223 5.312 -1.988 1 98.69 111 SER A O 1
ATOM 875 N N . PRO A 1 112 ? 3.109 6.008 -2.244 1 98.56 112 PRO A N 1
ATOM 876 C CA . PRO A 1 112 ? 3.5 7.062 -3.184 1 98.56 112 PRO A CA 1
ATOM 877 C C . PRO A 1 112 ? 4.43 8.094 -2.555 1 98.56 112 PRO A C 1
ATOM 879 O O . PRO A 1 112 ? 4.965 8.953 -3.258 1 98.56 112 PRO A O 1
ATOM 882 N N . GLY A 1 113 ? 4.637 8.008 -1.282 1 97.38 113 GLY A N 1
ATOM 883 C CA . GLY A 1 113 ? 5.566 8.914 -0.622 1 97.38 113 GLY A CA 1
ATOM 884 C C . GLY A 1 113 ? 7 8.734 -1.079 1 97.38 113 GLY A C 1
ATOM 885 O O . GLY A 1 113 ? 7.824 9.633 -0.919 1 97.38 113 GLY A O 1
ATOM 886 N N . TYR A 1 114 ? 7.297 7.477 -1.64 1 98.62 114 TYR A N 1
ATOM 887 C CA . TYR A 1 114 ? 8.695 7.316 -2.023 1 98.62 114 TYR A CA 1
ATOM 888 C C . TYR A 1 114 ? 8.836 6.34 -3.184 1 98.62 114 TYR A C 1
ATOM 890 O O . TYR A 1 114 ? 9.938 6.129 -3.697 1 98.62 114 TYR A O 1
ATOM 898 N N . THR A 1 115 ? 7.805 5.707 -3.629 1 98.81 115 THR A N 1
ATOM 899 C CA . THR A 1 115 ? 7.934 4.754 -4.727 1 98.81 115 THR A CA 1
ATOM 900 C C . THR A 1 115 ? 6.898 5.039 -5.812 1 98.81 115 THR A C 1
ATOM 902 O O . THR A 1 115 ? 5.801 5.512 -5.52 1 98.81 115 THR A O 1
ATOM 905 N N . ASN A 1 116 ? 7.262 4.703 -7.023 1 98.69 116 ASN A N 1
ATOM 906 C CA . ASN A 1 116 ? 6.348 4.852 -8.148 1 98.69 116 ASN A CA 1
ATOM 907 C C . ASN A 1 116 ? 5.633 3.545 -8.469 1 98.69 116 ASN A C 1
ATOM 909 O O . ASN A 1 116 ? 4.992 3.422 -9.516 1 98.69 116 ASN A O 1
ATOM 913 N N . GLU A 1 117 ? 5.773 2.529 -7.625 1 98.75 117 GLU A N 1
ATOM 914 C CA . GLU A 1 117 ? 5.066 1.267 -7.824 1 98.75 117 GLU A CA 1
ATOM 915 C C . GLU A 1 117 ? 3.576 1.5 -8.062 1 98.75 117 GLU A C 1
ATOM 917 O O . GLU A 1 117 ? 2.912 2.174 -7.273 1 98.75 117 GLU A O 1
ATOM 922 N N . LEU A 1 118 ? 3.141 0.989 -9.172 1 98.81 118 LEU A N 1
ATOM 923 C CA . LEU A 1 118 ? 1.715 1.005 -9.477 1 98.81 118 LEU A CA 1
ATOM 924 C C . LEU A 1 118 ? 1.127 -0.4 -9.398 1 98.81 118 LEU A C 1
ATOM 926 O O . LEU A 1 118 ? 1.598 -1.313 -10.086 1 98.81 118 LEU A O 1
ATOM 930 N N . GLY A 1 119 ? 0.142 -0.579 -8.508 1 98.81 119 GLY A N 1
ATOM 931 C CA . GLY A 1 119 ? -0.575 -1.839 -8.398 1 98.81 119 GLY A CA 1
ATOM 932 C C . GLY A 1 119 ? -1.867 -1.864 -9.195 1 98.81 119 GLY A C 1
ATOM 933 O O . GLY A 1 119 ? -2.547 -0.843 -9.312 1 98.81 119 GLY A O 1
ATOM 934 N N . HIS A 1 120 ? -2.184 -3.033 -9.672 1 98.88 120 HIS A N 1
ATOM 935 C CA . HIS A 1 120 ? -3.436 -3.285 -10.375 1 98.88 120 HIS A CA 1
ATOM 936 C C . HIS A 1 120 ? -4.223 -4.414 -9.719 1 98.88 120 HIS A C 1
ATOM 938 O O . HIS A 1 120 ? -3.742 -5.547 -9.641 1 98.88 120 HIS A O 1
ATOM 944 N N . LEU A 1 121 ? -5.375 -4.105 -9.289 1 98.88 121 LEU A N 1
ATOM 945 C CA . LEU A 1 121 ? -6.246 -5.105 -8.688 1 98.88 121 LEU A CA 1
ATOM 946 C C . LEU A 1 121 ? -7.277 -5.609 -9.695 1 98.88 121 LEU A C 1
ATOM 948 O O . LEU A 1 121 ? -7.953 -4.809 -10.344 1 98.88 121 LEU A O 1
ATOM 952 N N . PHE A 1 122 ? -7.383 -6.887 -9.789 1 98.69 122 PHE A N 1
ATOM 953 C CA . PHE A 1 122 ? -8.359 -7.535 -10.656 1 98.69 122 PHE A CA 1
ATOM 954 C C . PHE A 1 122 ? -9.32 -8.398 -9.844 1 98.69 122 PHE A C 1
ATOM 956 O O . PHE A 1 122 ? -9.039 -8.727 -8.688 1 98.69 122 PHE A O 1
ATOM 963 N N . ILE A 1 123 ? -10.406 -8.68 -10.422 1 97.94 123 ILE A N 1
ATOM 964 C CA . ILE A 1 123 ? -11.312 -9.734 -9.969 1 97.94 123 ILE A CA 1
ATOM 965 C C . ILE A 1 123 ? -11.469 -10.789 -11.062 1 97.94 123 ILE A C 1
ATOM 967 O O . ILE A 1 123 ? -11.547 -10.453 -12.25 1 97.94 123 ILE A O 1
ATOM 971 N N . GLY A 1 124 ? -11.375 -12.008 -10.648 1 95.88 124 GLY A N 1
ATOM 972 C CA . GLY A 1 124 ? -11.523 -13.086 -11.617 1 95.88 124 GLY A CA 1
ATOM 973 C C . GLY A 1 124 ? -12.258 -14.289 -11.062 1 95.88 124 GLY A C 1
ATOM 974 O O . GLY A 1 124 ? -12.438 -14.406 -9.852 1 95.88 124 GLY A O 1
ATOM 975 N N . LYS A 1 125 ? -12.766 -15.102 -12.016 1 95.31 125 LYS A N 1
ATOM 976 C CA . LYS A 1 125 ? -13.398 -16.359 -11.664 1 95.31 125 LYS A CA 1
ATOM 977 C C . LYS A 1 125 ? -12.438 -17.531 -11.859 1 95.31 125 LYS A C 1
ATOM 979 O O . LYS A 1 125 ? -11.867 -17.703 -12.938 1 95.31 125 LYS A O 1
ATOM 984 N N . ALA A 1 126 ? -12.227 -18.234 -10.781 1 92.25 126 ALA A N 1
ATOM 985 C CA . ALA A 1 126 ? -11.328 -19.375 -10.797 1 92.25 126 ALA A CA 1
ATOM 986 C C . ALA A 1 126 ? -12.086 -20.672 -11.102 1 92.25 126 ALA A C 1
ATOM 988 O O . ALA A 1 126 ? -13.07 -21 -10.43 1 92.25 126 ALA A O 1
ATOM 989 N N . LYS A 1 127 ? -11.594 -21.281 -12.195 1 88.06 127 LYS A N 1
ATOM 990 C CA . LYS A 1 127 ? -12.195 -22.547 -12.578 1 88.06 127 LYS A CA 1
ATOM 991 C C . LYS A 1 127 ? -11.133 -23.625 -12.773 1 88.06 127 LYS A C 1
ATOM 993 O O . LYS A 1 127 ? -10.023 -23.344 -13.219 1 88.06 127 LYS A O 1
ATOM 998 N N . ASP A 1 128 ? -11.477 -24.953 -12.547 1 79.25 128 ASP A N 1
ATOM 999 C CA . ASP A 1 128 ? -10.703 -26.125 -12.922 1 79.25 128 ASP A CA 1
ATOM 1000 C C . ASP A 1 128 ? -9.258 -26.016 -12.43 1 79.25 128 ASP A C 1
ATOM 1002 O O . ASP A 1 128 ? -8.344 -25.797 -13.227 1 79.25 128 ASP A O 1
ATOM 1006 N N . ARG A 1 129 ? -9.031 -26.344 -11.141 1 79.75 129 ARG A N 1
ATOM 1007 C CA . ARG A 1 129 ? -7.691 -26.234 -10.586 1 79.75 129 ARG A CA 1
ATOM 1008 C C . ARG A 1 129 ? -6.738 -27.234 -11.227 1 79.75 129 ARG A C 1
ATOM 1010 O O . ARG A 1 129 ? -7.035 -28.422 -11.289 1 79.75 129 ARG A O 1
ATOM 1017 N N . GLY A 1 130 ? -5.742 -26.578 -11.914 1 80.38 130 GLY A N 1
ATOM 1018 C CA . GLY A 1 130 ? -4.633 -27.391 -12.406 1 80.38 130 GLY A CA 1
ATOM 1019 C C . GLY A 1 130 ? -3.428 -27.359 -11.484 1 80.38 130 GLY A C 1
ATOM 1020 O O . GLY A 1 130 ? -3.576 -27.312 -10.258 1 80.38 130 GLY A O 1
ATOM 1021 N N . GLU A 1 131 ? -2.201 -27.547 -12.133 1 84.56 131 GLU A N 1
ATOM 1022 C CA . GLU A 1 131 ? -0.969 -27.594 -11.352 1 84.56 131 GLU A CA 1
ATOM 1023 C C . GLU A 1 131 ? -0.342 -26.203 -11.227 1 84.56 131 GLU A C 1
ATOM 1025 O O . GLU A 1 131 ? -0.444 -25.391 -12.148 1 84.56 131 GLU A O 1
ATOM 1030 N N . MET A 1 132 ? 0.228 -26.016 -10.055 1 84.56 132 MET A N 1
ATOM 1031 C CA . MET A 1 132 ? 1.021 -24.812 -9.852 1 84.56 132 MET A CA 1
ATOM 1032 C C . MET A 1 132 ? 2.336 -24.891 -10.625 1 84.56 132 MET A C 1
ATOM 1034 O O . MET A 1 132 ? 2.836 -25.984 -10.898 1 84.56 132 MET A O 1
ATOM 1038 N N . GLU A 1 133 ? 2.857 -23.797 -11.07 1 85 133 GLU A N 1
ATOM 1039 C CA . GLU A 1 133 ? 4.156 -23.672 -11.727 1 85 133 GLU A CA 1
ATOM 1040 C C . GLU A 1 133 ? 5.02 -22.625 -11.031 1 85 133 GLU A C 1
ATOM 1042 O O . GLU A 1 133 ? 5.195 -21.516 -11.547 1 85 133 GLU A O 1
ATOM 1047 N N . LEU A 1 134 ? 5.602 -23 -9.922 1 80.44 134 LEU A N 1
ATOM 1048 C CA . LEU A 1 134 ? 6.367 -22.062 -9.109 1 80.44 134 LEU A CA 1
ATOM 1049 C C . LEU A 1 134 ? 7.816 -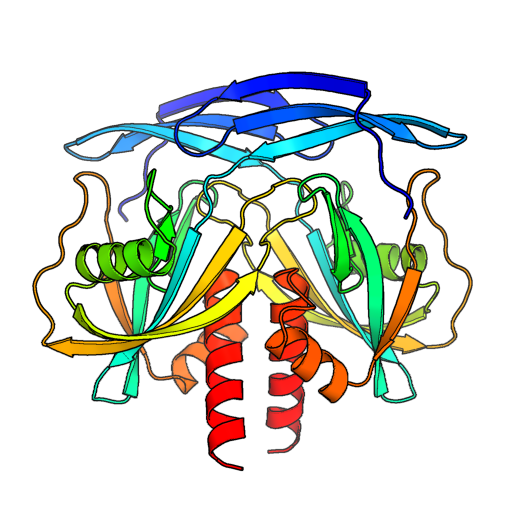22 -9.57 1 80.44 134 LEU A C 1
ATOM 1051 O O . LEU A 1 134 ? 8.344 -22.969 -10.109 1 80.44 134 LEU A O 1
ATOM 1055 N N . ASP A 1 135 ? 8.289 -20.781 -9.414 1 72.75 135 ASP A N 1
ATOM 1056 C CA . ASP A 1 135 ? 9.727 -20.672 -9.641 1 72.75 135 ASP A CA 1
ATOM 1057 C C . ASP A 1 135 ? 10.508 -21.406 -8.547 1 72.75 135 ASP A C 1
ATOM 1059 O O . ASP A 1 135 ? 9.969 -21.688 -7.477 1 72.75 135 ASP A O 1
ATOM 1063 N N . GLY A 1 136 ? 11.703 -21.812 -8.875 1 65.94 136 GLY A N 1
ATOM 1064 C CA . GLY A 1 136 ? 12.523 -22.688 -8.055 1 65.94 136 GLY A CA 1
ATOM 1065 C C . GLY A 1 136 ? 12.672 -22.188 -6.625 1 65.94 136 GLY A C 1
ATOM 1066 O O . GLY A 1 136 ? 12.844 -22.984 -5.703 1 65.94 136 GLY A O 1
ATOM 1067 N N . ASP A 1 137 ? 12.484 -20.875 -6.398 1 71.44 137 ASP A N 1
ATOM 1068 C CA . ASP A 1 137 ? 12.742 -20.406 -5.039 1 71.44 137 ASP A CA 1
ATOM 1069 C C . ASP A 1 137 ? 11.438 -20.016 -4.336 1 71.44 137 ASP A C 1
ATOM 1071 O O . ASP A 1 137 ? 11.438 -19.719 -3.141 1 71.44 137 ASP A O 1
ATOM 1075 N N . GLU A 1 138 ? 10.352 -20.125 -5.035 1 78.06 138 GLU A N 1
ATOM 1076 C CA . GLU A 1 138 ? 9.086 -19.688 -4.453 1 78.06 138 GLU A CA 1
ATOM 1077 C C . GLU A 1 138 ? 8.398 -20.812 -3.699 1 78.06 138 GLU A C 1
ATOM 1079 O O . GLU A 1 138 ? 8.305 -21.938 -4.207 1 78.06 138 GLU A O 1
ATOM 1084 N N . GLU A 1 139 ? 8.133 -20.609 -2.467 1 83.12 139 GLU A N 1
ATOM 1085 C CA . GLU A 1 139 ? 7.277 -21.484 -1.684 1 83.12 139 GLU A CA 1
ATOM 1086 C C . GLU A 1 139 ? 5.953 -20.812 -1.341 1 83.12 139 GLU A C 1
ATOM 1088 O O . GLU A 1 139 ? 5.926 -19.844 -0.573 1 83.12 139 GLU A O 1
ATOM 1093 N N . ILE A 1 140 ? 4.941 -21.344 -1.931 1 91.88 140 ILE A N 1
ATOM 1094 C CA . ILE A 1 140 ? 3.623 -20.734 -1.772 1 91.88 140 ILE A CA 1
ATOM 1095 C C . ILE A 1 140 ? 2.602 -21.812 -1.423 1 91.88 140 ILE A C 1
ATOM 1097 O O . ILE A 1 140 ? 2.617 -22.906 -2.002 1 91.88 140 ILE A O 1
ATOM 1101 N N . GLU A 1 141 ? 1.815 -21.562 -0.436 1 94.06 141 GLU A N 1
ATOM 1102 C CA . GLU A 1 141 ? 0.668 -22.406 -0.107 1 94.06 141 GLU A CA 1
ATOM 1103 C C . GLU A 1 141 ? -0.642 -21.734 -0.507 1 94.06 141 GLU A C 1
ATOM 1105 O O . GLU A 1 141 ? -0.857 -20.547 -0.21 1 94.06 141 GLU A O 1
ATOM 1110 N N . VAL A 1 142 ? -1.49 -22.484 -1.181 1 95.94 142 VAL A N 1
ATOM 1111 C CA . VAL A 1 142 ? -2.764 -21.938 -1.643 1 95.94 142 VAL A CA 1
ATOM 1112 C C . VAL A 1 142 ? -3.869 -22.297 -0.653 1 95.94 142 VAL A C 1
ATOM 1114 O O . VAL A 1 142 ? -3.971 -23.453 -0.218 1 95.94 142 VAL A O 1
ATOM 1117 N N . GLU A 1 143 ? -4.676 -21.375 -0.258 1 96.88 143 GLU A N 1
ATOM 1118 C CA . GLU A 1 143 ? -5.789 -21.531 0.67 1 96.88 143 GLU A CA 1
ATOM 1119 C C . GLU A 1 143 ? -7.051 -20.859 0.14 1 96.88 143 GLU A C 1
ATOM 1121 O O . GLU A 1 143 ? -6.973 -19.891 -0.616 1 96.88 143 GLU A O 1
ATOM 1126 N N . GLU A 1 144 ? -8.156 -21.422 0.518 1 97.5 144 GLU A N 1
ATOM 1127 C CA . GLU A 1 144 ? -9.445 -20.859 0.136 1 97.5 144 GLU A CA 1
ATOM 1128 C C . GLU A 1 144 ? -10.258 -20.438 1.364 1 97.5 144 GLU A C 1
ATOM 1130 O O . GLU A 1 144 ? -10.289 -21.172 2.361 1 97.5 144 GLU A O 1
ATOM 1135 N N . PHE A 1 145 ? -10.852 -19.266 1.293 1 98.75 145 PHE A N 1
ATOM 1136 C CA . PHE A 1 145 ? -11.633 -18.734 2.404 1 98.75 145 PHE A CA 1
ATOM 1137 C C . PHE A 1 145 ? -12.961 -18.156 1.914 1 98.75 145 PHE A C 1
ATOM 1139 O O . PHE A 1 145 ? -13.062 -17.703 0.775 1 98.75 145 PHE A O 1
ATOM 1146 N N . THR A 1 146 ? -13.953 -18.219 2.803 1 98.81 146 THR A N 1
ATOM 1147 C CA . THR A 1 146 ? -15.133 -17.406 2.545 1 98.81 146 THR A CA 1
ATOM 1148 C C . THR A 1 146 ? -14.812 -15.922 2.762 1 98.81 146 THR A C 1
ATOM 1150 O O . THR A 1 146 ? -13.867 -15.578 3.471 1 98.81 146 THR A O 1
ATOM 1153 N N . LEU A 1 147 ? -15.625 -15.133 2.117 1 98.62 147 LEU A N 1
ATOM 1154 C CA . LEU A 1 147 ? -15.453 -13.695 2.293 1 98.62 147 LEU A CA 1
ATOM 1155 C C . LEU A 1 147 ? -15.562 -13.312 3.766 1 98.62 147 LEU A C 1
ATOM 1157 O O . LEU A 1 147 ? -14.773 -12.508 4.266 1 98.62 147 LEU A O 1
ATOM 1161 N N . ASP A 1 148 ? -16.484 -13.891 4.484 1 98.44 148 ASP A N 1
ATOM 1162 C CA . ASP A 1 148 ? -16.688 -13.586 5.895 1 98.44 148 ASP A CA 1
ATOM 1163 C C . ASP A 1 148 ? -15.461 -13.977 6.723 1 98.44 148 ASP A C 1
ATOM 1165 O O . ASP A 1 148 ? -15.055 -13.242 7.629 1 98.44 148 ASP A O 1
ATOM 1169 N N . GLU A 1 149 ? -14.914 -15.094 6.445 1 98.81 149 GLU A N 1
ATOM 1170 C CA . GLU A 1 149 ? -13.703 -15.516 7.133 1 98.81 149 GLU A CA 1
ATOM 1171 C C . GLU A 1 149 ? -12.578 -14.5 6.941 1 98.81 149 GLU A C 1
ATOM 1173 O O . GLU A 1 149 ? -11.859 -14.172 7.891 1 98.81 149 GLU A O 1
ATOM 1178 N N . LEU A 1 150 ? -12.445 -14.008 5.719 1 98.94 150 LEU A N 1
ATOM 1179 C CA . LEU A 1 150 ? -11.367 -13.078 5.402 1 98.94 150 LEU A CA 1
ATOM 1180 C C . LEU A 1 150 ? -11.586 -11.742 6.102 1 98.94 150 LEU A C 1
ATOM 1182 O O . LEU A 1 150 ? -10.633 -11.133 6.598 1 98.94 150 LEU A O 1
ATOM 1186 N N . LEU A 1 151 ? -12.812 -11.281 6.098 1 98.69 151 LEU A N 1
ATOM 1187 C CA . LEU A 1 151 ? -13.117 -10.031 6.793 1 98.69 151 LEU A CA 1
ATOM 1188 C C . LEU A 1 151 ? -12.812 -10.156 8.281 1 98.69 151 LEU A C 1
ATOM 1190 O O . LEU A 1 151 ? -12.281 -9.227 8.891 1 98.69 151 LEU A O 1
ATOM 1194 N N . ASN A 1 152 ? -13.117 -11.289 8.898 1 98.5 152 ASN A N 1
ATOM 1195 C CA . ASN A 1 152 ? -12.789 -11.539 10.297 1 98.5 152 ASN A CA 1
ATOM 1196 C C . ASN A 1 152 ? -11.281 -11.562 10.523 1 98.5 152 ASN A C 1
ATOM 1198 O O . ASN A 1 152 ? -10.789 -11.008 11.5 1 98.5 152 ASN A O 1
ATOM 1202 N N . LYS A 1 153 ? -10.547 -12.211 9.648 1 98.81 153 LYS A N 1
ATOM 1203 C CA . LYS A 1 153 ? -9.094 -12.281 9.758 1 98.81 153 LYS A CA 1
ATOM 1204 C C . LYS A 1 153 ? -8.461 -10.898 9.656 1 98.81 153 LYS A C 1
ATOM 1206 O O . LYS A 1 153 ? -7.469 -10.617 10.328 1 98.81 153 LYS A O 1
ATOM 1211 N N . ILE A 1 154 ? -9.016 -10.055 8.766 1 98.75 154 ILE A N 1
ATOM 1212 C CA . ILE A 1 154 ? -8.547 -8.68 8.664 1 98.75 154 ILE A CA 1
ATOM 1213 C C . ILE A 1 154 ? -8.773 -7.953 9.992 1 98.75 154 ILE A C 1
ATOM 1215 O O . ILE A 1 154 ? -7.863 -7.312 10.523 1 98.75 154 ILE A O 1
ATOM 1219 N N . ASN A 1 155 ? -9.961 -8.117 10.57 1 97.19 155 ASN A N 1
ATOM 1220 C CA . ASN A 1 155 ? -10.32 -7.457 11.82 1 97.19 155 ASN A CA 1
ATOM 1221 C C . ASN A 1 155 ? -9.445 -7.926 12.977 1 97.19 155 ASN A C 1
ATOM 1223 O O . ASN A 1 155 ? -9.156 -7.156 13.891 1 97.19 155 ASN A O 1
ATOM 1227 N N . GLN A 1 156 ? -8.984 -9.133 12.898 1 97.94 156 GLN A N 1
ATOM 1228 C CA . GLN A 1 156 ? -8.18 -9.719 13.969 1 97.94 156 GLN A CA 1
ATOM 1229 C C . GLN A 1 156 ? -6.695 -9.438 13.75 1 97.94 156 GLN A C 1
ATOM 1231 O O . GLN A 1 156 ? -5.859 -9.836 14.562 1 97.94 156 GLN A O 1
ATOM 1236 N N . GLY A 1 157 ? -6.383 -8.836 12.703 1 98.19 157 GLY A N 1
ATOM 1237 C CA . GLY A 1 157 ? -4.996 -8.484 12.438 1 98.19 157 GLY A CA 1
ATOM 1238 C C . GLY A 1 157 ? -4.188 -9.641 11.875 1 98.19 157 GLY A C 1
ATOM 1239 O O . GLY A 1 157 ? -2.955 -9.609 11.891 1 98.19 157 GLY A O 1
ATOM 1240 N N . GLU A 1 158 ? -4.852 -10.664 11.344 1 98.62 158 GLU A N 1
ATOM 1241 C CA . GLU A 1 158 ? -4.18 -11.844 10.797 1 98.62 158 GLU A CA 1
ATOM 1242 C C . GLU A 1 158 ? -3.785 -11.625 9.336 1 98.62 158 GLU A C 1
ATOM 1244 O O . GLU A 1 158 ? -2.943 -12.344 8.797 1 98.62 158 GLU A O 1
ATOM 1249 N N . ILE A 1 159 ? -4.453 -10.742 8.672 1 98.88 159 ILE A N 1
ATOM 1250 C CA . ILE A 1 159 ? -4.07 -10.305 7.332 1 98.88 159 ILE A CA 1
ATOM 1251 C C . ILE A 1 159 ? -3.529 -8.875 7.398 1 98.88 159 ILE A C 1
ATOM 1253 O O . ILE A 1 159 ? -4.238 -7.953 7.809 1 98.88 159 ILE A O 1
ATOM 1257 N N . LYS A 1 160 ? -2.322 -8.719 6.934 1 98.81 160 LYS A N 1
ATOM 1258 C CA . LYS A 1 160 ? -1.689 -7.41 7.062 1 98.81 160 LYS A CA 1
ATOM 1259 C C . LYS A 1 160 ? -1.202 -6.898 5.711 1 98.81 160 LYS A C 1
ATOM 1261 O O . LYS A 1 160 ? -0.738 -5.758 5.605 1 98.81 160 LYS A O 1
ATOM 1266 N N . ASP A 1 161 ? -1.25 -7.707 4.699 1 98.94 161 ASP A N 1
ATOM 1267 C CA . ASP A 1 161 ? -0.883 -7.273 3.355 1 98.94 161 ASP A CA 1
ATOM 1268 C C . ASP A 1 161 ? -1.896 -6.27 2.809 1 98.94 161 ASP A C 1
ATOM 1270 O O . ASP A 1 161 ? -3.072 -6.594 2.643 1 98.94 161 ASP A O 1
ATOM 1274 N N . ALA A 1 162 ? -1.443 -5.09 2.459 1 98.94 162 ALA A N 1
ATOM 1275 C CA . ALA A 1 162 ? -2.322 -3.977 2.117 1 98.94 162 ALA A CA 1
ATOM 1276 C C . ALA A 1 162 ? -3.18 -4.305 0.898 1 98.94 162 ALA A C 1
ATOM 1278 O O . ALA A 1 162 ? -4.391 -4.074 0.902 1 98.94 162 ALA A O 1
ATOM 1279 N N . LYS A 1 163 ? -2.514 -4.762 -0.168 1 98.94 163 LYS A N 1
ATOM 1280 C CA . LYS A 1 163 ? -3.285 -5.047 -1.374 1 98.94 163 LYS A CA 1
ATOM 1281 C C . LYS A 1 163 ? -4.363 -6.094 -1.102 1 98.94 163 LYS A C 1
ATOM 1283 O O . LYS A 1 163 ? -5.426 -6.074 -1.725 1 98.94 163 LYS A O 1
ATOM 1288 N N . THR A 1 164 ? -4.094 -7.047 -0.21 1 98.94 164 THR A N 1
ATOM 1289 C CA . THR A 1 164 ? -5.066 -8.07 0.15 1 98.94 164 THR A CA 1
ATOM 1290 C C . THR A 1 164 ? -6.238 -7.457 0.912 1 98.94 164 THR A C 1
ATOM 1292 O O . THR A 1 164 ? -7.398 -7.727 0.598 1 98.94 164 THR A O 1
ATOM 1295 N N . ILE A 1 165 ? -5.941 -6.617 1.914 1 98.94 165 ILE A N 1
ATOM 1296 C CA . ILE A 1 165 ? -6.988 -5.949 2.676 1 98.94 165 ILE A CA 1
ATOM 1297 C C . ILE A 1 165 ? -7.848 -5.102 1.737 1 98.94 165 ILE A C 1
ATOM 1299 O O . ILE A 1 165 ? -9.078 -5.203 1.752 1 98.94 165 ILE A O 1
ATOM 1303 N N . LEU A 1 166 ? -7.16 -4.316 0.938 1 98.88 166 LEU A N 1
ATOM 1304 C CA . LEU A 1 166 ? -7.812 -3.461 -0.045 1 98.88 166 LEU A CA 1
ATOM 1305 C C . LEU A 1 166 ? -8.703 -4.277 -0.974 1 98.88 166 LEU A C 1
ATOM 1307 O O . LEU A 1 166 ? -9.875 -3.947 -1.168 1 98.88 166 LEU A O 1
ATOM 1311 N N . GLY A 1 167 ? -8.211 -5.355 -1.533 1 98.94 167 GLY A N 1
ATOM 1312 C CA . GLY A 1 167 ? -8.953 -6.18 -2.475 1 98.94 167 GLY A CA 1
ATOM 1313 C C . GLY A 1 167 ? -10.18 -6.832 -1.859 1 98.94 167 GLY A C 1
ATOM 1314 O O . GLY A 1 167 ? -11.25 -6.844 -2.465 1 98.94 167 GLY A O 1
ATOM 1315 N N . ILE A 1 168 ? -10.023 -7.387 -0.669 1 98.88 168 ILE A N 1
ATOM 1316 C CA . ILE A 1 168 ? -11.125 -8.07 0.004 1 98.88 168 ILE A CA 1
ATOM 1317 C C . ILE A 1 168 ? -12.227 -7.066 0.336 1 98.88 168 ILE A C 1
ATOM 1319 O O . ILE A 1 168 ? -13.414 -7.344 0.128 1 98.88 168 ILE A O 1
ATOM 1323 N N . CYS A 1 169 ? -11.867 -5.883 0.857 1 98.81 169 CYS A N 1
ATOM 1324 C CA . CYS A 1 169 ? -12.852 -4.863 1.196 1 98.81 169 CYS A CA 1
ATOM 1325 C C . CYS A 1 169 ? -13.578 -4.371 -0.048 1 98.81 169 CYS A C 1
ATOM 1327 O O . CYS A 1 169 ? -14.805 -4.223 -0.037 1 98.81 169 CYS A O 1
ATOM 1329 N N . MET A 1 170 ? -12.812 -4.145 -1.101 1 98.62 170 MET A N 1
ATOM 1330 C CA . MET A 1 170 ? -13.438 -3.678 -2.338 1 98.62 170 MET A CA 1
ATOM 1331 C C . MET A 1 170 ? -14.375 -4.734 -2.908 1 98.62 170 MET A C 1
ATOM 1333 O O . MET A 1 170 ? -15.422 -4.402 -3.461 1 98.62 170 MET A O 1
ATOM 1337 N N . TYR A 1 171 ? -13.953 -5.977 -2.84 1 98.56 171 TYR A N 1
ATOM 1338 C CA . TYR A 1 171 ? -14.812 -7.055 -3.33 1 98.56 171 TYR A CA 1
ATOM 1339 C C . TYR A 1 171 ? -16.125 -7.102 -2.559 1 98.56 171 TYR A C 1
ATOM 1341 O O . TYR A 1 171 ? -17.188 -7.262 -3.15 1 98.56 171 TYR A O 1
ATOM 1349 N N . ARG A 1 172 ? -16.047 -6.996 -1.197 1 98.31 172 ARG A N 1
ATOM 1350 C CA . ARG A 1 172 ? -17.266 -6.957 -0.389 1 98.31 172 ARG A CA 1
ATOM 1351 C C . ARG A 1 172 ? -18.172 -5.82 -0.832 1 98.31 172 ARG A C 1
ATOM 1353 O O . ARG A 1 172 ? -19.375 -6.02 -1 1 98.31 172 ARG A O 1
ATOM 1360 N N . LEU A 1 173 ? -17.609 -4.664 -1.015 1 97.62 173 LEU A N 1
ATOM 1361 C CA . LEU A 1 173 ? -18.391 -3.508 -1.423 1 97.62 173 LEU A CA 1
ATOM 1362 C C . LEU A 1 173 ? -18.984 -3.715 -2.816 1 97.62 173 LEU A C 1
ATOM 1364 O O . LEU A 1 173 ? -20.094 -3.268 -3.098 1 97.62 173 LEU A O 1
ATOM 1368 N N . PHE A 1 174 ? -18.203 -4.312 -3.695 1 96.06 174 PHE A N 1
ATOM 1369 C CA . PHE A 1 174 ? -18.672 -4.645 -5.039 1 96.06 174 PHE A CA 1
ATOM 1370 C C . PHE A 1 174 ? -19.906 -5.535 -4.98 1 96.06 174 PHE A C 1
ATOM 1372 O O . PHE A 1 174 ? -20.875 -5.305 -5.699 1 96.06 174 PHE A O 1
ATOM 1379 N N . LEU A 1 175 ? -19.875 -6.559 -4.102 1 95.94 175 LEU A N 1
ATOM 1380 C CA . LEU A 1 175 ? -21 -7.469 -3.951 1 95.94 175 LEU A CA 1
ATOM 1381 C C . LEU A 1 175 ? -22.219 -6.738 -3.404 1 95.94 175 LEU A C 1
ATOM 1383 O O . LEU A 1 175 ? -23.359 -7.016 -3.812 1 95.94 175 LEU A O 1
ATOM 1387 N N . ASP A 1 176 ? -22 -5.828 -2.514 1 92.75 176 ASP A N 1
ATOM 1388 C CA . ASP A 1 176 ? -23.109 -5.078 -1.918 1 92.75 176 ASP A CA 1
ATOM 1389 C C . ASP A 1 176 ? -23.797 -4.195 -2.957 1 92.75 176 ASP A C 1
ATOM 1391 O O . ASP A 1 176 ? -25.016 -4.02 -2.92 1 92.75 176 ASP A O 1
ATOM 1395 N N . LYS A 1 177 ? -23.109 -3.576 -3.84 1 88.62 177 LYS A N 1
ATOM 1396 C CA . LYS A 1 177 ? -23.672 -2.721 -4.887 1 88.62 177 LYS A CA 1
ATOM 1397 C C . LYS A 1 177 ? -24.5 -3.531 -5.875 1 88.62 177 LYS A C 1
ATOM 1399 O O . LYS A 1 177 ? -25.516 -3.045 -6.387 1 88.62 177 LYS A O 1
ATOM 1404 N N . LYS A 1 178 ? -24.047 -4.762 -6.168 1 83.62 178 LYS A N 1
ATOM 1405 C CA . LYS A 1 178 ? -24.766 -5.625 -7.094 1 83.62 178 LYS A CA 1
ATOM 1406 C C . LYS A 1 178 ? -26.109 -6.066 -6.492 1 83.62 178 LYS A C 1
ATOM 1408 O O . LYS A 1 178 ? -27.047 -6.391 -7.223 1 83.62 178 LYS A O 1
ATOM 1413 N N . MET A 1 179 ? -26.172 -6.078 -5.191 1 73.25 179 MET A N 1
ATOM 1414 C CA . MET A 1 179 ? -27.391 -6.484 -4.504 1 73.25 179 MET A CA 1
ATOM 1415 C C . MET A 1 179 ? -28.375 -5.32 -4.406 1 73.25 179 MET A C 1
ATOM 1417 O O . MET A 1 179 ? -29.562 -5.523 -4.156 1 73.25 179 MET A O 1
ATOM 1421 N N . GLU A 1 180 ? -28.016 -4.145 -4.637 1 69.06 180 GLU A N 1
ATOM 1422 C CA . GLU A 1 180 ? -28.906 -2.982 -4.668 1 69.06 180 GLU A CA 1
ATOM 1423 C C . GLU A 1 180 ? -29.469 -2.76 -6.066 1 69.06 180 GLU A C 1
ATOM 1425 O O . GLU A 1 180 ? -30.641 -2.406 -6.215 1 69.06 180 GLU A O 1
ATOM 1430 N N . MET B 1 1 ? 8.633 -23.781 8.648 1 43.12 1 MET B N 1
ATOM 1431 C CA . MET B 1 1 ? 8.477 -22.375 8.312 1 43.12 1 MET B CA 1
ATOM 1432 C C . MET B 1 1 ? 9.625 -21.891 7.426 1 43.12 1 MET B C 1
ATOM 1434 O O . MET B 1 1 ? 10.789 -21.969 7.816 1 43.12 1 MET B O 1
ATOM 1438 N N . ASN B 1 2 ? 9.508 -22.125 6.055 1 56.25 2 ASN B N 1
ATOM 1439 C CA . ASN B 1 2 ? 10.594 -21.922 5.102 1 56.25 2 ASN B CA 1
ATOM 1440 C C . ASN B 1 2 ? 11.242 -20.547 5.277 1 56.25 2 ASN B C 1
ATOM 1442 O O . ASN B 1 2 ? 10.766 -19.562 4.723 1 56.25 2 ASN B O 1
ATOM 1446 N N . LYS B 1 3 ? 11.773 -20.328 6.457 1 68.5 3 LYS B N 1
ATOM 1447 C CA . LYS B 1 3 ? 12.492 -19.125 6.863 1 68.5 3 LYS B CA 1
ATOM 1448 C C . LYS B 1 3 ? 13.75 -18.922 6.02 1 68.5 3 LYS B C 1
ATOM 1450 O O . LYS B 1 3 ? 14.523 -19.859 5.82 1 68.5 3 LYS B O 1
ATOM 1455 N N . GLU B 1 4 ? 13.734 -17.953 5.121 1 85 4 GLU B N 1
ATOM 1456 C CA . GLU B 1 4 ? 14.961 -17.531 4.461 1 85 4 GLU B CA 1
ATOM 1457 C C . GLU B 1 4 ? 15.969 -17 5.477 1 85 4 GLU B C 1
ATOM 1459 O O . GLU B 1 4 ? 15.773 -15.93 6.059 1 85 4 GLU B O 1
ATOM 1464 N N . ASN B 1 5 ? 16.922 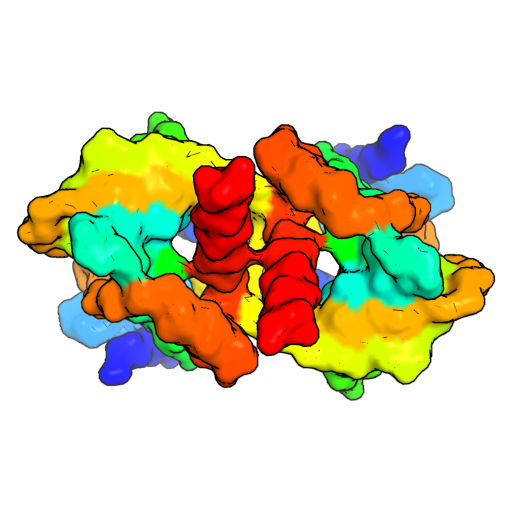-17.859 5.789 1 90.19 5 ASN B N 1
ATOM 1465 C CA . ASN B 1 5 ? 17.953 -17.438 6.723 1 90.19 5 ASN B CA 1
ATOM 1466 C C . ASN B 1 5 ? 18.906 -16.438 6.082 1 90.19 5 ASN B C 1
ATOM 1468 O O . ASN B 1 5 ? 19.453 -16.688 5.008 1 90.19 5 ASN B O 1
ATOM 1472 N N . THR B 1 6 ? 19.125 -15.32 6.711 1 94.62 6 THR B N 1
ATOM 1473 C CA . THR B 1 6 ? 20.047 -14.312 6.211 1 94.62 6 THR B CA 1
ATOM 1474 C C . THR B 1 6 ? 21.484 -14.664 6.574 1 94.62 6 THR B C 1
ATOM 1476 O O . THR B 1 6 ? 21.812 -14.828 7.754 1 94.62 6 THR B O 1
ATOM 1479 N N . ILE B 1 7 ? 22.328 -14.734 5.598 1 95.25 7 ILE B N 1
ATOM 1480 C CA . ILE B 1 7 ? 23.719 -15.133 5.848 1 95.25 7 ILE B CA 1
ATOM 1481 C C . ILE B 1 7 ? 24.625 -13.906 5.766 1 95.25 7 ILE B C 1
ATOM 1483 O O . ILE B 1 7 ? 25.734 -13.914 6.305 1 95.25 7 ILE B O 1
ATOM 1487 N N . ASP B 1 8 ? 24.219 -12.922 5.004 1 96.62 8 ASP B N 1
ATOM 1488 C CA . ASP B 1 8 ? 24.953 -11.68 4.848 1 96.62 8 ASP B CA 1
ATOM 1489 C C . ASP B 1 8 ? 24.031 -10.516 4.523 1 96.62 8 ASP B C 1
ATOM 1491 O O . ASP B 1 8 ? 22.922 -10.727 4.008 1 96.62 8 ASP B O 1
ATOM 1495 N N . SER B 1 9 ? 24.422 -9.367 4.922 1 98 9 SER B N 1
ATOM 1496 C CA . SER B 1 9 ? 23.672 -8.148 4.617 1 98 9 SER B CA 1
ATOM 1497 C C . SER B 1 9 ? 24.609 -7.008 4.23 1 98 9 SER B C 1
ATOM 1499 O O . SER B 1 9 ? 25.578 -6.727 4.934 1 98 9 SER B O 1
ATOM 1501 N N . LYS B 1 10 ? 24.312 -6.395 3.086 1 98.31 10 LYS B N 1
ATOM 1502 C CA . LYS B 1 10 ? 25.078 -5.238 2.627 1 98.31 10 LYS B CA 1
ATOM 1503 C C . LYS B 1 10 ? 24.219 -3.975 2.627 1 98.31 10 LYS B C 1
ATOM 1505 O O . LYS B 1 10 ? 23.188 -3.924 1.974 1 98.31 10 LYS B O 1
ATOM 1510 N N . SER B 1 11 ? 24.656 -2.963 3.367 1 98.44 11 SER B N 1
ATOM 1511 C CA . SER B 1 11 ? 23.984 -1.668 3.357 1 98.44 11 SER B CA 1
ATOM 1512 C C . SER B 1 11 ? 24.312 -0.882 2.094 1 98.44 11 SER B C 1
ATOM 1514 O O . SER B 1 11 ? 25.484 -0.627 1.805 1 98.44 11 SER B O 1
ATOM 1516 N N . ILE B 1 12 ? 23.359 -0.441 1.352 1 98.44 12 ILE B N 1
ATOM 1517 C CA . ILE B 1 12 ? 23.547 0.243 0.078 1 98.44 12 ILE B CA 1
ATOM 1518 C C . ILE B 1 12 ? 23.328 1.743 0.26 1 98.44 12 ILE B C 1
ATOM 1520 O O . ILE B 1 12 ? 24.047 2.557 -0.334 1 98.44 12 ILE B O 1
ATOM 1524 N N . TYR B 1 13 ? 22.359 2.086 1.005 1 98.44 13 TYR B N 1
ATOM 1525 C CA . TYR B 1 13 ? 21.938 3.479 1.13 1 98.44 13 TYR B CA 1
ATOM 1526 C C . TYR B 1 13 ? 21.203 3.713 2.449 1 98.44 13 TYR B C 1
ATOM 1528 O O . TYR B 1 13 ? 20.406 2.879 2.883 1 98.44 13 TYR B O 1
ATOM 1536 N N . SER B 1 14 ? 21.469 4.809 3.131 1 98.31 14 SER B N 1
ATOM 1537 C CA . SER B 1 14 ? 20.766 5.27 4.332 1 98.31 14 SER B CA 1
ATOM 1538 C C . SER B 1 14 ? 20.344 6.723 4.195 1 98.31 14 SER B C 1
ATOM 1540 O O . SER B 1 14 ? 21.141 7.637 4.426 1 98.31 14 SER B O 1
ATOM 1542 N N . GLY B 1 15 ? 19.094 6.875 3.84 1 97.56 15 GLY B N 1
ATOM 1543 C CA . GLY B 1 15 ? 18.578 8.219 3.619 1 97.56 15 GLY B CA 1
ATOM 1544 C C . GLY B 1 15 ? 17.672 8.695 4.734 1 97.56 15 GLY B C 1
ATOM 1545 O O . GLY B 1 15 ? 17.656 8.109 5.82 1 97.56 15 GLY B O 1
ATOM 1546 N N . LYS B 1 16 ? 17 9.844 4.48 1 94.88 16 LYS B N 1
ATOM 1547 C CA . LYS B 1 16 ? 16.094 10.445 5.457 1 94.88 16 LYS B CA 1
ATOM 1548 C C . LYS B 1 16 ? 14.812 9.641 5.582 1 94.88 16 LYS B C 1
ATOM 1550 O O . LYS B 1 16 ? 14.297 9.453 6.684 1 94.88 16 LYS B O 1
ATOM 1555 N N . ILE B 1 17 ? 14.352 9.109 4.449 1 96.12 17 ILE B N 1
ATOM 1556 C CA . ILE B 1 17 ? 13.031 8.477 4.414 1 96.12 17 ILE B CA 1
ATOM 1557 C C . ILE B 1 17 ? 13.195 6.957 4.348 1 96.12 17 ILE B C 1
ATOM 1559 O O . ILE B 1 17 ? 12.461 6.219 5.012 1 96.12 17 ILE B O 1
ATOM 1563 N N . VAL B 1 18 ? 14.188 6.539 3.506 1 98.25 18 VAL B N 1
ATOM 1564 C CA . VAL B 1 18 ? 14.312 5.098 3.307 1 98.25 18 VAL B CA 1
ATOM 1565 C C . VAL B 1 18 ? 15.773 4.676 3.488 1 98.25 18 VAL B C 1
ATOM 1567 O O . VAL B 1 18 ? 16.688 5.488 3.324 1 98.25 18 VAL B O 1
ATOM 1570 N N . GLN B 1 19 ? 15.938 3.436 3.863 1 98.69 19 GLN B N 1
ATOM 1571 C CA . GLN B 1 19 ? 17.219 2.721 3.816 1 98.69 19 GLN B CA 1
ATOM 1572 C C . GLN B 1 19 ? 17.125 1.502 2.902 1 98.69 19 GLN B C 1
ATOM 1574 O O . GLN B 1 19 ? 16.078 0.845 2.834 1 98.69 19 GLN B O 1
ATOM 1579 N N . LEU B 1 20 ? 18.203 1.232 2.186 1 98.81 20 LEU B N 1
ATOM 1580 C CA . LEU B 1 20 ? 18.234 0.073 1.301 1 98.81 20 LEU B CA 1
ATOM 1581 C C . LEU B 1 20 ? 19.391 -0.862 1.686 1 98.81 20 LEU B C 1
ATOM 1583 O O . LEU B 1 20 ? 20.531 -0.425 1.831 1 98.81 20 LEU B O 1
ATOM 1587 N N . LYS B 1 21 ? 19.078 -2.076 1.906 1 98.75 21 LYS B N 1
ATOM 1588 C CA . LYS B 1 21 ? 20.094 -3.123 2.066 1 98.75 21 LYS B CA 1
ATOM 1589 C C . LYS B 1 21 ? 19.812 -4.305 1.143 1 98.75 21 LYS B C 1
ATOM 1591 O O . LYS B 1 21 ? 18.672 -4.492 0.697 1 98.75 21 LYS B O 1
ATOM 1596 N N . VAL B 1 22 ? 20.781 -5.082 0.85 1 98.5 22 VAL B N 1
ATOM 1597 C CA . VAL B 1 22 ? 20.656 -6.332 0.113 1 98.5 22 VAL B CA 1
ATOM 1598 C C . VAL B 1 22 ? 21.062 -7.5 1.005 1 98.5 22 VAL B C 1
ATOM 1600 O O . VAL B 1 22 ? 22.219 -7.586 1.434 1 98.5 22 VAL B O 1
ATOM 1603 N N . ASP B 1 23 ? 20.141 -8.328 1.28 1 97.62 23 ASP B N 1
ATOM 1604 C CA . ASP B 1 23 ? 20.391 -9.531 2.07 1 97.62 23 ASP B CA 1
ATOM 1605 C C . ASP B 1 23 ? 20.719 -10.719 1.171 1 97.62 23 ASP B C 1
ATOM 1607 O O . ASP B 1 23 ? 20.094 -10.898 0.122 1 97.62 23 ASP B O 1
ATOM 1611 N N . THR B 1 24 ? 21.719 -11.414 1.551 1 96.94 24 THR B N 1
ATOM 1612 C CA . THR B 1 24 ? 21.953 -12.75 0.991 1 96.94 24 THR B CA 1
ATOM 1613 C C . THR B 1 24 ? 21.281 -13.812 1.854 1 96.94 24 THR B C 1
ATOM 1615 O O . THR B 1 24 ? 21.547 -13.906 3.055 1 96.94 24 THR B O 1
ATOM 1618 N N . VAL B 1 25 ? 20.406 -14.562 1.217 1 95 25 VAL B N 1
ATOM 1619 C CA . VAL B 1 25 ? 19.656 -15.555 1.983 1 95 25 VAL B CA 1
ATOM 1620 C C . VAL B 1 25 ? 19.984 -16.953 1.464 1 95 25 VAL B C 1
ATOM 1622 O O . VAL B 1 25 ? 20.328 -17.125 0.292 1 95 25 VAL B O 1
ATOM 1625 N N . GLU B 1 26 ? 19.906 -17.875 2.402 1 91.5 26 GLU B N 1
ATOM 1626 C CA . GLU B 1 26 ? 20.047 -19.281 2.043 1 91.5 26 GLU B CA 1
ATOM 1627 C C . GLU B 1 26 ? 18.688 -19.922 1.779 1 91.5 26 GLU B C 1
ATOM 1629 O O . GLU B 1 26 ? 17.781 -19.828 2.607 1 91.5 26 GLU B O 1
ATOM 1634 N N . ILE B 1 27 ? 18.594 -20.422 0.572 1 85.5 27 ILE B N 1
ATOM 1635 C CA . ILE B 1 27 ? 17.391 -21.172 0.218 1 85.5 27 ILE B CA 1
ATOM 1636 C C . ILE B 1 27 ? 17.672 -22.672 0.328 1 85.5 27 ILE B C 1
ATOM 1638 O O . ILE B 1 27 ? 18.562 -23.188 -0.335 1 85.5 27 ILE B O 1
ATOM 1642 N N . VAL B 1 28 ? 16.984 -23.328 1.196 1 79.94 28 VAL B N 1
ATOM 1643 C CA . VAL B 1 28 ? 17.234 -24.734 1.474 1 79.94 28 VAL B CA 1
ATOM 1644 C C . VAL B 1 28 ? 17.234 -25.531 0.167 1 79.94 28 VAL B C 1
ATOM 1646 O O . VAL B 1 28 ? 16.25 -25.5 -0.584 1 79.94 28 VAL B O 1
ATOM 1649 N N . GLY B 1 29 ? 18.266 -26.172 -0.053 1 78.06 29 GLY B N 1
ATOM 1650 C CA . GLY B 1 29 ? 18.391 -27.062 -1.197 1 78.06 29 GLY B CA 1
ATOM 1651 C C . GLY B 1 29 ? 18.625 -26.328 -2.502 1 78.06 29 GLY B C 1
ATOM 1652 O O . GLY B 1 29 ? 18.781 -26.953 -3.555 1 78.06 29 GLY B O 1
ATOM 1653 N N . LYS B 1 30 ? 18.594 -24.984 -2.537 1 82.5 30 LYS B N 1
ATOM 1654 C CA . LYS B 1 30 ? 18.656 -24.234 -3.789 1 82.5 30 LYS B CA 1
ATOM 1655 C C . LYS B 1 30 ? 19.797 -23.234 -3.768 1 82.5 30 LYS B C 1
ATOM 1657 O O . LYS B 1 30 ? 19.984 -22.469 -4.723 1 82.5 30 LYS B O 1
ATOM 1662 N N . GLY B 1 31 ? 20.531 -23.219 -2.639 1 87.88 31 GLY B N 1
ATOM 1663 C CA . GLY B 1 31 ? 21.656 -22.297 -2.58 1 87.88 31 GLY B CA 1
ATOM 1664 C C . GLY B 1 31 ? 21.297 -20.953 -1.974 1 87.88 31 GLY B C 1
ATOM 1665 O O . GLY B 1 31 ? 20.719 -20.891 -0.888 1 87.88 31 GLY B O 1
ATOM 1666 N N . TYR B 1 32 ? 21.938 -19.891 -2.754 1 91.31 32 TYR B N 1
ATOM 1667 C CA . TYR B 1 32 ? 21.766 -18.562 -2.178 1 91.31 32 TYR B CA 1
ATOM 1668 C C . TYR B 1 32 ? 21 -17.641 -3.123 1 91.31 32 TYR B C 1
ATOM 1670 O O . TYR B 1 32 ? 20.953 -17.891 -4.332 1 91.31 32 TYR B O 1
ATOM 1678 N N . ALA B 1 33 ? 20.281 -16.719 -2.541 1 92.5 33 ALA B N 1
ATOM 1679 C CA . ALA B 1 33 ? 19.562 -15.688 -3.289 1 92.5 33 ALA B CA 1
ATOM 1680 C C . ALA B 1 33 ? 19.719 -14.32 -2.627 1 92.5 33 ALA B C 1
ATOM 1682 O O . ALA B 1 33 ? 20.188 -14.227 -1.49 1 92.5 33 ALA B O 1
ATOM 1683 N N . GLN B 1 34 ? 19.5 -13.289 -3.391 1 95.38 34 GLN B N 1
ATOM 1684 C CA . GLN B 1 34 ? 19.562 -11.93 -2.859 1 95.38 34 GLN B CA 1
ATOM 1685 C C . GLN B 1 34 ? 18.172 -11.336 -2.682 1 95.38 34 GLN B C 1
ATOM 1687 O O . GLN B 1 34 ? 17.281 -11.57 -3.506 1 95.38 34 GLN B O 1
ATOM 1692 N N . ARG B 1 35 ? 18.016 -10.664 -1.594 1 96.94 35 ARG B N 1
ATOM 1693 C CA . ARG B 1 35 ? 16.797 -9.922 -1.32 1 96.94 35 ARG B CA 1
ATOM 1694 C C . ARG B 1 35 ? 17.078 -8.438 -1.128 1 96.94 35 ARG B C 1
ATOM 1696 O O . ARG B 1 35 ? 17.906 -8.062 -0.289 1 96.94 35 ARG B O 1
ATOM 1703 N N . GLU B 1 36 ? 16.469 -7.578 -2.002 1 98.56 36 GLU B N 1
ATOM 1704 C CA . GLU B 1 36 ? 16.531 -6.129 -1.835 1 98.56 36 GLU B CA 1
ATOM 1705 C C . GLU B 1 36 ? 15.484 -5.641 -0.837 1 98.56 36 GLU B C 1
ATOM 1707 O O . GLU B 1 36 ? 14.281 -5.789 -1.071 1 98.56 36 GLU B O 1
ATOM 1712 N N . VAL B 1 37 ? 15.945 -5.051 0.283 1 98.69 37 VAL B N 1
ATOM 1713 C CA . VAL B 1 37 ? 15.031 -4.715 1.367 1 98.69 37 VAL B CA 1
ATOM 1714 C C . VAL B 1 37 ? 15.078 -3.211 1.634 1 98.69 37 VAL B C 1
ATOM 1716 O O . VAL B 1 37 ? 16.141 -2.656 1.909 1 98.69 37 VAL B O 1
ATOM 1719 N N . ILE B 1 38 ? 13.953 -2.553 1.53 1 98.81 38 ILE B N 1
ATOM 1720 C CA . ILE B 1 38 ? 13.789 -1.146 1.877 1 98.81 38 ILE B CA 1
ATOM 1721 C C . ILE B 1 38 ? 13.281 -1.025 3.312 1 98.81 38 ILE B C 1
ATOM 1723 O O . ILE B 1 38 ? 12.234 -1.58 3.656 1 98.81 38 ILE B O 1
ATOM 1727 N N . SER B 1 39 ? 14 -0.318 4.113 1 98.5 39 SER B N 1
ATOM 1728 C CA . SER B 1 39 ? 13.539 -0.032 5.469 1 98.5 39 SER B CA 1
ATOM 1729 C C . SER B 1 39 ? 12.875 1.339 5.551 1 98.5 39 SER B C 1
ATOM 1731 O O . SER B 1 39 ? 13.352 2.299 4.941 1 98.5 39 SER B O 1
ATOM 1733 N N . HIS B 1 40 ? 11.867 1.444 6.246 1 98.5 40 HIS B N 1
ATOM 1734 C CA . HIS B 1 40 ? 11.07 2.646 6.484 1 98.5 40 HIS B CA 1
ATOM 1735 C C . HIS B 1 40 ? 10.57 2.699 7.926 1 98.5 40 HIS B C 1
ATOM 1737 O O . HIS B 1 40 ? 10.281 1.661 8.523 1 98.5 40 HIS B O 1
ATOM 1743 N N . ARG B 1 41 ? 10.438 3.852 8.469 1 97.56 41 ARG B N 1
ATOM 1744 C CA . ARG B 1 41 ? 10.117 4.023 9.883 1 97.56 41 ARG B CA 1
ATOM 1745 C C . ARG B 1 41 ? 8.648 3.738 10.156 1 97.56 41 ARG B C 1
ATOM 1747 O O . ARG B 1 41 ? 8.227 3.641 11.312 1 97.56 41 ARG B O 1
ATOM 1754 N N . GLY B 1 42 ? 7.891 3.518 9.148 1 98.31 42 GLY B N 1
ATOM 1755 C CA . GLY B 1 42 ? 6.465 3.279 9.289 1 98.31 42 GLY B CA 1
ATOM 1756 C C . GLY B 1 42 ? 5.629 4.531 9.109 1 98.31 42 GLY B C 1
ATOM 1757 O O . GLY B 1 42 ? 6.168 5.637 9.008 1 98.31 42 GLY B O 1
ATOM 1758 N N . GLY B 1 43 ? 4.355 4.352 8.977 1 98.38 43 GLY B N 1
ATOM 1759 C CA . GLY B 1 43 ? 3.457 5.473 8.758 1 98.38 43 GLY B CA 1
ATOM 1760 C C . GLY B 1 43 ? 2.117 5.305 9.453 1 98.38 43 GLY B C 1
ATOM 1761 O O . GLY B 1 43 ? 1.789 4.215 9.93 1 98.38 43 GLY B O 1
ATOM 1762 N N . VAL B 1 44 ? 1.453 6.418 9.57 1 98.69 44 VAL B N 1
ATOM 1763 C CA . VAL B 1 44 ? 0.114 6.473 10.148 1 98.69 44 VAL B CA 1
ATOM 1764 C C . VAL B 1 44 ? -0.826 7.219 9.211 1 98.69 44 VAL B C 1
ATOM 1766 O O . VAL B 1 44 ? -0.388 8.07 8.438 1 98.69 44 VAL B O 1
ATOM 1769 N N . CYS B 1 45 ? -2.062 6.859 9.211 1 98.81 45 CYS B N 1
ATOM 1770 C CA . CYS B 1 45 ? -3.117 7.57 8.492 1 98.81 45 CYS B CA 1
ATOM 1771 C C . CYS B 1 45 ? -4.449 7.457 9.227 1 98.81 45 CYS B C 1
ATOM 1773 O O . CYS B 1 45 ? -4.59 6.641 10.141 1 98.81 45 CYS B O 1
ATOM 1775 N N . CYS B 1 46 ? -5.418 8.312 8.836 1 98.5 46 CYS B N 1
ATOM 1776 C CA . CYS B 1 46 ? -6.633 8.367 9.641 1 98.5 46 CYS B CA 1
ATOM 1777 C C . CYS B 1 46 ? -7.844 8.695 8.781 1 98.5 46 CYS B C 1
ATOM 1779 O O . CYS B 1 46 ? -7.793 9.609 7.957 1 98.5 46 CYS B O 1
ATOM 1781 N N . VAL B 1 47 ? -8.82 7.859 8.93 1 98.69 47 VAL B N 1
ATOM 1782 C CA . VAL B 1 47 ? -10.148 8.289 8.5 1 98.69 47 VAL B CA 1
ATOM 1783 C C . VAL B 1 47 ? -10.727 9.273 9.508 1 98.69 47 VAL B C 1
ATOM 1785 O O . VAL B 1 47 ? -11.336 8.875 10.5 1 98.69 47 VAL B O 1
ATOM 1788 N N . ALA B 1 48 ? -10.539 10.523 9.258 1 97.44 48 ALA B N 1
ATOM 1789 C CA . ALA B 1 48 ? -11.016 11.586 10.133 1 97.44 48 ALA B CA 1
ATOM 1790 C C . ALA B 1 48 ? -12.43 12.023 9.75 1 97.44 48 ALA B C 1
ATOM 1792 O O . ALA B 1 48 ? -12.641 12.586 8.672 1 97.44 48 ALA B O 1
ATOM 1793 N N . VAL B 1 49 ? -13.367 11.859 10.648 1 97.31 49 VAL B N 1
ATOM 1794 C CA . VAL B 1 49 ? -14.773 12.125 10.359 1 97.31 49 VAL B CA 1
ATOM 1795 C C . VAL B 1 49 ? -15.219 13.391 11.086 1 97.31 49 VAL B C 1
ATOM 1797 O O . VAL B 1 49 ? -15.086 13.492 12.312 1 97.31 49 VAL B O 1
ATOM 1800 N N . THR B 1 50 ? -15.75 14.367 10.336 1 95.75 50 THR B N 1
ATOM 1801 C CA . THR B 1 50 ? -16.188 15.633 10.898 1 95.75 50 THR B CA 1
ATOM 1802 C C . THR B 1 50 ? -17.547 15.477 11.578 1 95.75 50 THR B C 1
ATOM 1804 O O . THR B 1 50 ? -18.188 14.438 11.453 1 95.75 50 THR B O 1
ATOM 1807 N N . GLU B 1 51 ? -17.984 16.516 12.227 1 93.56 51 GLU B N 1
ATOM 1808 C CA . GLU B 1 51 ? -19.281 16.547 12.875 1 93.56 51 GLU B CA 1
ATOM 1809 C C . GLU B 1 51 ? -20.422 16.453 11.852 1 93.56 51 GLU B C 1
ATOM 1811 O O . GLU B 1 51 ? -21.516 16.016 12.172 1 93.56 51 GLU B O 1
ATOM 1816 N N . GLU B 1 52 ? -20.172 16.844 10.625 1 95.56 52 GLU B N 1
ATOM 1817 C CA . GLU B 1 52 ? -21.156 16.797 9.539 1 95.56 52 GLU B CA 1
ATOM 1818 C C . GLU B 1 52 ? -21.094 15.477 8.789 1 95.56 52 GLU B C 1
ATOM 1820 O O . GLU B 1 52 ? -21.656 15.344 7.703 1 95.56 52 GLU B O 1
ATOM 1825 N N . ASN B 1 53 ? -20.328 14.547 9.344 1 96.75 53 ASN B N 1
ATOM 1826 C CA . ASN B 1 53 ? -20.203 13.203 8.789 1 96.75 53 ASN B CA 1
ATOM 1827 C C . ASN B 1 53 ? -19.484 13.219 7.441 1 96.75 53 ASN B C 1
ATOM 1829 O O . ASN B 1 53 ? -19.844 12.453 6.539 1 96.75 53 ASN B O 1
ATOM 1833 N N . LYS B 1 54 ? -18.609 14.117 7.297 1 97.81 54 LYS B N 1
ATOM 1834 C CA . LYS B 1 54 ? -17.703 14.141 6.145 1 97.81 54 LYS B CA 1
ATOM 1835 C C . LYS B 1 54 ? -16.328 13.609 6.516 1 97.81 54 LYS B C 1
ATOM 1837 O O . LYS B 1 54 ? -15.969 13.578 7.691 1 97.81 54 LYS B O 1
ATOM 1842 N N . ILE B 1 55 ? -15.633 13.148 5.547 1 98.62 55 ILE B N 1
ATOM 1843 C CA . ILE B 1 55 ? -14.289 12.617 5.75 1 98.62 55 ILE B CA 1
ATOM 1844 C C . ILE B 1 55 ? -13.258 13.625 5.254 1 98.62 55 ILE B C 1
ATOM 1846 O O . ILE B 1 55 ? -13.367 14.141 4.141 1 98.62 55 ILE B O 1
ATOM 1850 N N . VAL B 1 56 ? -12.281 13.898 6.055 1 97.56 56 VAL B N 1
ATOM 1851 C CA . VAL B 1 56 ? -11.234 14.867 5.742 1 97.56 56 VAL B CA 1
ATOM 1852 C C . VAL B 1 56 ? -10.133 14.195 4.918 1 97.56 56 VAL B C 1
ATOM 1854 O O . VAL B 1 56 ? -9.578 13.18 5.328 1 97.56 56 VAL B O 1
ATOM 1857 N N . LEU B 1 57 ? -9.867 14.688 3.721 1 98.5 57 LEU B N 1
ATOM 1858 C CA . LEU B 1 57 ? -8.727 14.281 2.908 1 98.5 57 LEU B CA 1
ATOM 1859 C C . LEU B 1 57 ? -7.793 15.453 2.654 1 98.5 57 LEU B C 1
ATOM 1861 O O . LEU B 1 57 ? -8.156 16.609 2.885 1 98.5 57 LEU B O 1
ATOM 1865 N N . VAL B 1 58 ? -6.637 15.109 2.242 1 97.62 58 VAL B N 1
ATOM 1866 C CA . VAL B 1 58 ? -5.66 16.125 1.862 1 97.62 58 VAL B CA 1
ATOM 1867 C C . VAL B 1 58 ? -5.203 15.891 0.423 1 97.62 58 VAL B C 1
ATOM 1869 O O . VAL B 1 58 ? -5.094 14.742 -0.022 1 97.62 58 VAL B O 1
ATOM 1872 N N . ARG B 1 59 ? -5.016 16.906 -0.316 1 97 59 ARG B N 1
ATOM 1873 C CA . ARG B 1 59 ? -4.414 16.875 -1.645 1 97 59 ARG B CA 1
ATOM 1874 C C . ARG B 1 59 ? -2.955 17.312 -1.599 1 97 59 ARG B C 1
ATOM 1876 O O . ARG B 1 59 ? -2.643 18.391 -1.076 1 97 59 ARG B O 1
ATOM 1883 N N . GLN B 1 60 ? -2.078 16.578 -2.027 1 94.31 60 GLN B N 1
ATOM 1884 C CA . GLN B 1 60 ? -0.655 16.906 -2.004 1 94.31 60 GLN B CA 1
ATOM 1885 C C . GLN B 1 60 ? 0.069 16.281 -3.193 1 94.31 60 GLN B C 1
ATOM 1887 O O . GLN B 1 60 ? -0.323 15.211 -3.674 1 94.31 60 GLN B O 1
ATOM 1892 N N . PHE B 1 61 ? 1.118 16.953 -3.605 1 95 61 PHE B N 1
ATOM 1893 C CA . PHE B 1 61 ? 1.957 16.453 -4.691 1 95 61 PHE B CA 1
ATOM 1894 C C . PHE B 1 61 ? 2.914 15.375 -4.188 1 95 61 PHE B C 1
ATOM 1896 O O . PHE B 1 61 ? 3.584 15.562 -3.168 1 95 61 PHE B O 1
ATOM 1903 N N . ARG B 1 62 ? 2.959 14.273 -4.871 1 96.5 62 ARG B N 1
ATOM 1904 C CA . ARG B 1 62 ? 3.881 13.18 -4.574 1 96.5 62 ARG B CA 1
ATOM 1905 C C . ARG B 1 62 ? 4.938 13.047 -5.664 1 96.5 62 ARG B C 1
ATOM 1907 O O . ARG B 1 62 ? 4.637 12.586 -6.77 1 96.5 62 ARG B O 1
ATOM 1914 N N . LYS B 1 63 ? 6.062 13.352 -5.32 1 96.19 63 LYS B N 1
ATOM 1915 C CA . LYS B 1 63 ? 7.152 13.391 -6.293 1 96.19 63 LYS B CA 1
ATOM 1916 C C . LYS B 1 63 ? 7.383 12.023 -6.914 1 96.19 63 LYS B C 1
ATOM 1918 O O . LYS B 1 63 ? 7.625 11.906 -8.117 1 96.19 63 LYS B O 1
ATOM 1923 N N . ALA B 1 64 ? 7.332 11 -6.148 1 97.69 64 ALA B N 1
ATOM 1924 C CA . ALA B 1 64 ? 7.645 9.656 -6.621 1 97.69 64 ALA B CA 1
ATOM 1925 C C . ALA B 1 64 ? 6.734 9.258 -7.781 1 97.69 64 ALA B C 1
ATOM 1927 O O . ALA B 1 64 ? 7.129 8.477 -8.648 1 97.69 64 ALA B O 1
ATOM 1928 N N . VAL B 1 65 ? 5.516 9.812 -7.742 1 98.06 65 VAL B N 1
ATOM 1929 C CA . VAL B 1 65 ? 4.586 9.43 -8.797 1 98.06 65 VAL B CA 1
ATOM 1930 C C . VAL B 1 65 ? 4.285 10.641 -9.688 1 98.06 65 VAL B C 1
ATOM 1932 O O . VAL B 1 65 ? 3.441 10.57 -10.578 1 98.06 65 VAL B O 1
ATOM 1935 N N . GLU B 1 66 ? 4.816 11.828 -9.438 1 96.44 66 GLU B N 1
ATOM 1936 C CA . GLU B 1 66 ? 4.793 13.07 -10.211 1 96.44 66 GLU B CA 1
ATOM 1937 C C . GLU B 1 66 ? 3.365 13.539 -10.469 1 96.44 66 GLU B C 1
ATOM 1939 O O . GLU B 1 66 ? 3.021 13.922 -11.586 1 96.44 66 GLU B O 1
ATOM 1944 N N . GLN B 1 67 ? 2.543 13.422 -9.484 1 96.56 67 GLN B N 1
ATOM 1945 C CA . GLN B 1 67 ? 1.176 13.922 -9.578 1 96.56 67 GLN B CA 1
ATOM 1946 C C . GLN B 1 67 ? 0.61 14.227 -8.188 1 96.56 67 GLN B C 1
ATOM 1948 O O . GLN B 1 67 ? 1.145 13.758 -7.18 1 96.56 67 GLN B O 1
ATOM 1953 N N . GLU B 1 68 ? -0.421 15.031 -8.203 1 96.88 68 GLU B N 1
ATOM 1954 C CA . GLU B 1 68 ? -1.173 15.25 -6.973 1 96.88 68 GLU B CA 1
ATOM 1955 C C . GLU B 1 68 ? -2.104 14.078 -6.676 1 96.88 68 GLU B C 1
ATOM 1957 O O . GLU B 1 68 ? -2.736 13.539 -7.586 1 96.88 68 GLU B O 1
ATOM 1962 N N . LEU B 1 69 ? -2.117 13.734 -5.461 1 98.31 69 LEU B N 1
ATOM 1963 C CA . LEU B 1 69 ? -3.018 12.672 -5.031 1 98.31 69 LEU B CA 1
ATOM 1964 C C . LEU B 1 69 ? -3.951 13.156 -3.93 1 98.31 69 LEU B C 1
ATOM 1966 O O . LEU B 1 69 ? -3.578 14.023 -3.131 1 98.31 69 LEU B O 1
ATOM 1970 N N . LEU B 1 70 ? -5.141 12.68 -3.959 1 98.62 70 LEU B N 1
ATOM 1971 C CA . LEU B 1 70 ? -6.07 12.812 -2.846 1 98.62 70 LEU B CA 1
ATOM 1972 C C . LEU B 1 70 ? -5.891 11.68 -1.844 1 98.62 70 LEU B C 1
ATOM 1974 O O . LEU B 1 70 ? -6 10.508 -2.203 1 98.62 70 LEU B O 1
ATOM 1978 N N . GLU B 1 71 ? -5.566 12.062 -0.577 1 98.75 71 GLU B N 1
ATOM 1979 C CA . GLU B 1 71 ? -5.156 11.062 0.405 1 98.75 71 GLU B CA 1
ATOM 1980 C C . GLU B 1 71 ? -5.824 11.312 1.754 1 98.75 71 GLU B C 1
ATOM 1982 O O . GLU B 1 71 ? -6.188 12.445 2.078 1 98.75 71 GLU B O 1
ATOM 1987 N N . LEU B 1 72 ? -5.934 10.211 2.529 1 98.88 72 LEU B N 1
ATOM 1988 C CA . LEU B 1 72 ? -6.148 10.398 3.959 1 98.88 72 LEU B CA 1
ATOM 1989 C C . LEU B 1 72 ? -5 11.188 4.582 1 98.88 72 LEU B C 1
ATOM 1991 O O . LEU B 1 72 ? -3.848 11.039 4.172 1 98.88 72 LEU B O 1
ATOM 1995 N N . PRO B 1 73 ? -5.352 12.086 5.598 1 97.69 73 PRO B N 1
ATOM 1996 C CA . PRO B 1 73 ? -4.219 12.641 6.344 1 97.69 73 PRO B CA 1
ATOM 1997 C C . PRO B 1 73 ? -3.297 11.562 6.906 1 97.69 73 PRO B C 1
ATOM 1999 O O . PRO B 1 73 ? -3.77 10.539 7.41 1 97.69 73 PRO B O 1
ATOM 2002 N N . ALA B 1 74 ? -2.076 11.789 6.785 1 97.94 74 ALA B N 1
ATOM 2003 C CA . ALA B 1 74 ? -1.097 10.758 7.113 1 97.94 74 ALA B CA 1
ATOM 2004 C C . ALA B 1 74 ? 0.256 11.375 7.453 1 97.94 74 ALA B C 1
ATOM 2006 O O . ALA B 1 74 ? 0.432 12.594 7.363 1 97.94 74 ALA B O 1
ATOM 2007 N N . GLY B 1 75 ? 1.18 10.531 7.875 1 96.81 75 GLY B N 1
ATOM 2008 C CA . GLY B 1 75 ? 2.555 10.93 8.141 1 96.81 75 GLY B CA 1
ATOM 2009 C C . GLY B 1 75 ? 3.43 9.773 8.594 1 96.81 75 GLY B C 1
ATOM 2010 O O . GLY B 1 75 ? 2.961 8.641 8.711 1 96.81 75 GLY B O 1
ATOM 2011 N N . THR B 1 76 ? 4.672 10.109 8.805 1 97.31 76 THR B N 1
ATOM 2012 C CA . THR B 1 76 ? 5.629 9.086 9.227 1 97.31 76 THR B CA 1
ATOM 2013 C C . THR B 1 76 ? 5.84 9.148 10.742 1 97.31 76 THR B C 1
ATOM 2015 O O . THR B 1 76 ? 5.551 10.164 11.375 1 97.31 76 THR B O 1
ATOM 2018 N N . LEU B 1 77 ? 6.25 8.039 11.266 1 97.81 77 LEU B N 1
ATOM 2019 C CA . LEU B 1 77 ? 6.586 7.984 12.688 1 97.81 77 LEU B CA 1
ATOM 2020 C C . LEU B 1 77 ? 7.879 8.734 12.969 1 97.81 77 LEU B C 1
ATOM 2022 O O . LEU B 1 77 ? 8.836 8.641 12.195 1 97.81 77 LEU B O 1
ATOM 2026 N N . GLU B 1 78 ? 7.91 9.492 14 1 96.12 78 GLU B N 1
ATOM 2027 C CA . GLU B 1 78 ? 9.148 10.055 14.531 1 96.12 78 GLU B CA 1
ATOM 2028 C C . GLU B 1 78 ? 9.75 9.148 15.602 1 96.12 78 GLU B C 1
ATOM 2030 O O . GLU B 1 78 ? 9.055 8.297 16.156 1 96.12 78 GLU B O 1
ATOM 2035 N N . VAL B 1 79 ? 10.984 9.344 15.836 1 94.94 79 VAL B N 1
ATOM 2036 C CA . VAL B 1 79 ? 11.688 8.516 16.812 1 94.94 79 VAL B CA 1
ATOM 2037 C C . VAL B 1 79 ? 11.023 8.648 18.172 1 94.94 79 VAL B C 1
ATOM 2039 O O . VAL B 1 79 ? 10.773 9.758 18.656 1 94.94 79 VAL B O 1
ATOM 2042 N N . GLY B 1 80 ? 10.617 7.477 18.75 1 95.44 80 GLY B N 1
ATOM 2043 C CA . GLY B 1 80 ? 10.086 7.457 20.109 1 95.44 80 GLY B CA 1
ATOM 2044 C C . GLY B 1 80 ? 8.578 7.656 20.156 1 95.44 80 GLY B C 1
ATOM 2045 O O . GLY B 1 80 ? 7.98 7.598 21.234 1 95.44 80 GLY B O 1
ATOM 2046 N N . GLU B 1 81 ? 7.992 7.852 19.062 1 96.44 81 GLU B N 1
ATOM 2047 C CA . GLU B 1 81 ? 6.555 8.086 19.016 1 96.44 81 GLU B CA 1
ATOM 2048 C C . GLU B 1 81 ? 5.785 6.781 18.828 1 96.44 81 GLU B C 1
ATOM 2050 O O . GLU B 1 81 ? 6.203 5.914 18.062 1 96.44 81 GLU B O 1
ATOM 2055 N N . THR B 1 82 ? 4.727 6.621 19.656 1 97.31 82 THR B N 1
ATOM 2056 C CA . THR B 1 82 ? 3.768 5.574 19.312 1 97.31 82 THR B CA 1
ATOM 2057 C C . THR B 1 82 ? 2.959 5.949 18.078 1 97.31 82 THR B C 1
ATOM 2059 O O . THR B 1 82 ? 2.873 7.129 17.719 1 97.31 82 THR B O 1
ATOM 2062 N N . PRO B 1 83 ? 2.355 4.996 17.422 1 98.12 83 PRO B N 1
ATOM 2063 C CA . PRO B 1 83 ? 1.502 5.312 16.281 1 98.12 83 PRO B CA 1
ATOM 2064 C C . PRO B 1 83 ? 0.379 6.285 16.625 1 98.12 83 PRO B C 1
ATOM 2066 O O . PRO B 1 83 ? 0.066 7.184 15.836 1 98.12 83 PRO B O 1
ATOM 2069 N N . LYS B 1 84 ? -0.201 6.105 17.797 1 97 84 LYS B N 1
ATOM 2070 C CA . LYS B 1 84 ? -1.28 6.996 18.219 1 97 84 LYS B CA 1
ATOM 2071 C C . LYS B 1 84 ? -0.779 8.43 18.375 1 97 84 LYS B C 1
ATOM 2073 O O . LYS B 1 84 ? -1.433 9.375 17.938 1 97 84 LYS B O 1
ATOM 2078 N N . GLN B 1 85 ? 0.373 8.586 19.016 1 96.19 85 GLN B N 1
ATOM 2079 C CA . GLN B 1 85 ? 0.972 9.906 19.156 1 96.19 85 GLN B CA 1
ATOM 2080 C C . GLN B 1 85 ? 1.259 10.531 17.781 1 96.19 85 GLN B C 1
ATOM 2082 O O . GLN B 1 85 ? 1.006 11.719 17.578 1 96.19 85 GLN B O 1
ATOM 2087 N N . ALA B 1 86 ? 1.77 9.742 16.859 1 96.81 86 ALA B N 1
ATOM 2088 C CA . ALA B 1 86 ? 2.131 10.211 15.523 1 96.81 86 ALA B CA 1
ATOM 2089 C C . ALA B 1 86 ? 0.904 10.711 14.766 1 96.81 86 ALA B C 1
ATOM 2091 O O . ALA B 1 86 ? 0.933 11.789 14.164 1 96.81 86 ALA B O 1
ATOM 2092 N N . ILE B 1 87 ? -0.209 9.945 14.867 1 96.81 87 ILE B N 1
ATOM 2093 C CA . ILE B 1 87 ? -1.365 10.312 14.062 1 96.81 87 ILE B CA 1
ATOM 2094 C C . ILE B 1 87 ? -2.006 11.578 14.633 1 96.81 87 ILE B C 1
ATOM 2096 O O . ILE B 1 87 ? -2.484 12.43 13.883 1 96.81 87 ILE B O 1
ATOM 2100 N N . ILE B 1 88 ? -1.994 11.719 15.922 1 94.06 88 ILE B N 1
ATOM 2101 C CA . ILE B 1 88 ? -2.537 12.922 16.547 1 94.06 88 ILE B CA 1
ATOM 2102 C C . ILE B 1 88 ? -1.713 14.133 16.125 1 94.06 88 ILE B C 1
ATOM 2104 O O . ILE B 1 88 ? -2.27 15.172 15.773 1 94.06 88 ILE B O 1
ATOM 2108 N N . ARG B 1 89 ? -0.421 13.992 16.141 1 93.31 89 ARG B N 1
ATOM 2109 C CA . ARG B 1 89 ? 0.466 15.07 15.703 1 93.31 89 ARG B CA 1
ATOM 2110 C C . ARG B 1 89 ? 0.218 15.43 14.242 1 93.31 89 ARG B C 1
ATOM 2112 O O . ARG B 1 89 ? 0.043 16.594 13.906 1 93.31 89 ARG B O 1
ATOM 2119 N N . GLU B 1 90 ? 0.171 14.461 13.344 1 94.81 90 GLU B N 1
ATOM 2120 C CA . GLU B 1 90 ? 0.033 14.672 11.906 1 94.81 90 GLU B CA 1
ATOM 2121 C C . GLU B 1 90 ? -1.313 15.305 11.562 1 94.81 90 GLU B C 1
ATOM 2123 O O . GLU B 1 90 ? -1.4 16.156 10.672 1 94.81 90 GLU B O 1
ATOM 2128 N N . LEU B 1 91 ? -2.357 14.844 12.258 1 94 91 LEU B N 1
ATOM 2129 C CA . LEU B 1 91 ? -3.682 15.406 12.016 1 94 91 LEU B CA 1
ATOM 2130 C C . LEU B 1 91 ? -3.711 16.891 12.367 1 94 91 LEU B C 1
ATOM 2132 O O . LEU B 1 91 ? -4.27 17.688 11.617 1 94 91 LEU B O 1
ATOM 2136 N N . LYS B 1 92 ? -3.162 17.219 13.461 1 91.31 92 LYS B N 1
ATOM 2137 C CA . LYS B 1 92 ? -3.086 18.625 13.844 1 91.31 92 LYS B CA 1
ATOM 2138 C C . LYS B 1 92 ? -2.27 19.422 12.836 1 91.31 92 LYS B C 1
ATOM 2140 O O . LYS B 1 92 ? -2.693 20.484 12.391 1 91.31 92 LYS B O 1
ATOM 2145 N N . GLU B 1 93 ? -1.148 18.938 12.391 1 92.44 93 GLU B N 1
ATOM 2146 C CA . GLU B 1 93 ? -0.248 19.641 11.484 1 92.44 93 GLU B CA 1
ATOM 2147 C C . GLU B 1 93 ? -0.878 19.812 10.102 1 92.44 93 GLU B C 1
ATOM 2149 O O . GLU B 1 93 ? -0.853 20.906 9.531 1 92.44 93 GLU B O 1
ATOM 2154 N N . GLU B 1 94 ? -1.496 18.75 9.578 1 93.06 94 GLU B N 1
ATOM 2155 C CA . GLU B 1 94 ? -1.919 18.75 8.188 1 93.06 94 GLU B CA 1
ATOM 2156 C C . GLU B 1 94 ? -3.33 19.312 8.031 1 93.06 94 GLU B C 1
ATOM 2158 O O . GLU B 1 94 ? -3.686 19.828 6.973 1 93.06 94 GLU B O 1
ATOM 2163 N N . THR B 1 95 ? -4.211 19.156 9.062 1 91.75 95 THR B N 1
ATOM 2164 C CA . THR B 1 95 ? -5.621 19.469 8.852 1 91.75 95 THR B CA 1
ATOM 2165 C C . THR B 1 95 ? -6.082 20.562 9.812 1 91.75 95 THR B C 1
ATOM 2167 O O . THR B 1 95 ? -7.113 21.203 9.578 1 91.75 95 THR B O 1
ATOM 2170 N N . GLY B 1 96 ? -5.402 20.812 10.898 1 89.94 96 GLY B N 1
ATOM 2171 C CA . GLY B 1 96 ? -5.773 21.797 11.898 1 89.94 96 GLY B CA 1
ATOM 2172 C C . GLY B 1 96 ? -6.895 21.328 12.805 1 89.94 96 GLY B C 1
ATOM 2173 O O . GLY B 1 96 ? -7.27 22.031 13.75 1 89.94 96 GLY B O 1
ATOM 2174 N N . TYR B 1 97 ? -7.402 20.125 12.539 1 85.5 97 TYR B N 1
ATOM 2175 C CA . TYR B 1 97 ? -8.508 19.625 13.352 1 85.5 97 TYR B CA 1
ATOM 2176 C C . TYR B 1 97 ? -8.016 19.109 14.695 1 85.5 97 TYR B C 1
ATOM 2178 O O . TYR B 1 97 ? -6.871 18.656 14.812 1 85.5 97 TYR B O 1
ATOM 2186 N N . HIS B 1 98 ? -8.867 19.297 15.656 1 83.75 98 HIS B N 1
ATOM 2187 C CA . HIS B 1 98 ? -8.68 18.609 16.922 1 83.75 98 HIS B CA 1
ATOM 2188 C C . HIS B 1 98 ? -9.422 17.281 16.953 1 83.75 98 HIS B C 1
ATOM 2190 O O . HIS B 1 98 ? -10.492 17.156 16.359 1 83.75 98 HIS B O 1
ATOM 2196 N N . PHE B 1 99 ? -8.727 16.344 17.594 1 84.06 99 PHE B N 1
ATOM 2197 C CA . PHE B 1 99 ? -9.352 15.031 17.594 1 84.06 99 PHE B CA 1
ATOM 2198 C C . PHE B 1 99 ? -9.648 14.57 19.016 1 84.06 99 PHE B C 1
ATOM 2200 O O . PHE B 1 99 ? -8.836 14.773 19.922 1 84.06 99 PHE B O 1
ATOM 2207 N N . THR B 1 100 ? -10.867 14.148 19.25 1 75.75 100 THR B N 1
ATOM 2208 C CA . THR B 1 100 ? -11.359 13.719 20.562 1 75.75 100 THR B CA 1
ATOM 2209 C C . THR B 1 100 ? -11.305 12.195 20.688 1 75.75 100 THR B C 1
ATOM 2211 O O . THR B 1 100 ? -11.234 11.664 21.781 1 75.75 100 THR B O 1
ATOM 2214 N N . GLU B 1 101 ? -11.422 11.477 19.609 1 88.56 101 GLU B N 1
ATOM 2215 C CA . GLU B 1 101 ? -11.469 10.016 19.562 1 88.56 101 GLU B CA 1
ATOM 2216 C C . GLU B 1 101 ? -10.641 9.469 18.406 1 88.56 101 GLU B C 1
ATOM 2218 O O . GLU B 1 101 ? -10.875 9.812 17.25 1 88.56 101 GLU B O 1
ATOM 2223 N N . VAL B 1 102 ? -9.523 8.875 18.75 1 94.25 102 VAL B N 1
ATOM 2224 C CA . VAL B 1 102 ? -8.703 8.219 17.734 1 94.25 102 VAL B CA 1
ATOM 2225 C C . VAL B 1 102 ? -8.523 6.742 18.094 1 94.25 102 VAL B C 1
ATOM 2227 O O . VAL B 1 102 ? -8 6.418 19.156 1 94.25 102 VAL B O 1
ATOM 2230 N N . GLU B 1 103 ? -9.055 5.906 17.234 1 96.62 103 GLU B N 1
ATOM 2231 C CA . GLU B 1 103 ? -8.992 4.469 17.484 1 96.62 103 GLU B CA 1
ATOM 2232 C C . GLU B 1 103 ? -8.281 3.744 16.344 1 96.62 103 GLU B C 1
ATOM 2234 O O . GLU B 1 103 ? -8.469 4.078 15.172 1 96.62 103 GLU B O 1
ATOM 2239 N N . SER B 1 104 ? -7.512 2.742 16.719 1 98 104 SER B N 1
ATOM 2240 C CA . SER B 1 104 ? -6.809 1.94 15.727 1 98 104 SER B CA 1
ATOM 2241 C C . SER B 1 104 ? -7.777 1.053 14.953 1 98 104 SER B C 1
ATOM 2243 O O . SER B 1 104 ? -8.688 0.458 15.531 1 98 104 SER B O 1
ATOM 2245 N N . MET B 1 105 ? -7.637 1 13.633 1 97.69 105 MET B N 1
ATOM 2246 C CA . MET B 1 105 ? -8.484 0.14 12.812 1 97.69 105 MET B CA 1
ATOM 2247 C C . MET B 1 105 ? -7.719 -1.09 12.336 1 97.69 105 MET B C 1
ATOM 2249 O O . MET B 1 105 ? -8.211 -2.215 12.453 1 97.69 105 MET B O 1
ATOM 2253 N N . VAL B 1 106 ? -6.562 -0.909 11.75 1 98.5 106 VAL B N 1
ATOM 2254 C CA . VAL B 1 106 ? -5.816 -2.035 11.195 1 98.5 106 VAL B CA 1
ATOM 2255 C C . VAL B 1 106 ? -4.363 -1.628 10.969 1 98.5 106 VAL B C 1
ATOM 2257 O O . VAL B 1 106 ? -4.062 -0.445 10.789 1 98.5 106 VAL B O 1
ATOM 2260 N N . GLU B 1 107 ? -3.482 -2.564 11.078 1 98.88 107 GLU B N 1
ATOM 2261 C CA . GLU B 1 107 ? -2.105 -2.443 10.609 1 98.88 107 GLU B CA 1
ATOM 2262 C C . GLU B 1 107 ? -1.926 -3.105 9.25 1 98.88 107 GLU B C 1
ATOM 2264 O O . GLU B 1 107 ? -2.562 -4.121 8.953 1 98.88 107 GLU B O 1
ATOM 2269 N N . PHE B 1 108 ? -1.065 -2.529 8.391 1 98.94 108 PHE B N 1
ATOM 2270 C CA . PHE B 1 108 ? -0.914 -3.117 7.062 1 98.94 108 PHE B CA 1
ATOM 2271 C C . PHE B 1 108 ? 0.495 -2.891 6.527 1 98.94 108 PHE B C 1
ATOM 2273 O O . PHE B 1 108 ? 1.141 -1.896 6.863 1 98.94 108 PHE B O 1
ATOM 2280 N N . PHE B 1 109 ? 0.973 -3.787 5.715 1 98.94 109 PHE B N 1
ATOM 2281 C CA . PHE B 1 109 ? 2.201 -3.658 4.938 1 98.94 109 PHE B CA 1
ATOM 2282 C C . PHE B 1 109 ? 1.894 -3.221 3.508 1 98.94 109 PHE B C 1
ATOM 2284 O O . PHE B 1 109 ? 1.319 -3.984 2.73 1 98.94 109 PHE B O 1
ATOM 2291 N N . PRO B 1 110 ? 2.322 -2.021 3.127 1 98.81 110 PRO B N 1
ATOM 2292 C CA . PRO B 1 110 ? 1.954 -1.537 1.795 1 98.81 110 PRO B CA 1
ATOM 2293 C C . PRO B 1 110 ? 2.59 -2.355 0.674 1 98.81 110 PRO B C 1
ATOM 2295 O O . PRO B 1 110 ? 1.953 -2.6 -0.355 1 98.81 110 PRO B O 1
ATOM 2298 N N . SER B 1 111 ? 3.832 -2.732 0.821 1 98.69 111 SER B N 1
ATOM 2299 C CA . SER B 1 111 ? 4.57 -3.488 -0.183 1 98.69 111 SER B CA 1
ATOM 2300 C C . SER B 1 111 ? 5.547 -4.465 0.467 1 98.69 111 SER B C 1
ATOM 2302 O O . SER B 1 111 ? 6.762 -4.332 0.31 1 98.69 111 SER B O 1
ATOM 2304 N N . PRO B 1 112 ? 5.031 -5.531 1.058 1 98.56 112 PRO B N 1
ATOM 2305 C CA . PRO B 1 112 ? 5.895 -6.422 1.836 1 98.56 112 P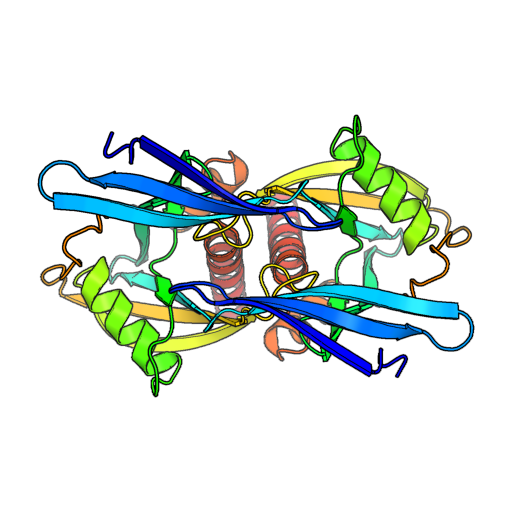RO B CA 1
ATOM 2306 C C . PRO B 1 112 ? 6.867 -7.211 0.963 1 98.56 112 PRO B C 1
ATOM 2308 O O . PRO B 1 112 ? 7.762 -7.883 1.481 1 98.56 112 PRO B O 1
ATOM 2311 N N . GLY B 1 113 ? 6.715 -7.113 -0.311 1 97.5 113 GLY B N 1
ATOM 2312 C CA . GLY B 1 113 ? 7.645 -7.781 -1.209 1 97.5 113 GLY B CA 1
ATOM 2313 C C . GLY B 1 113 ? 9.055 -7.23 -1.124 1 97.5 113 GLY B C 1
ATOM 2314 O O . GLY B 1 113 ? 10.016 -7.902 -1.514 1 97.5 113 GLY B O 1
ATOM 2315 N N . TYR B 1 114 ? 9.156 -5.922 -0.626 1 98.56 114 TYR B N 1
ATOM 2316 C CA . TYR B 1 114 ? 10.523 -5.402 -0.607 1 98.56 114 TYR B CA 1
ATOM 2317 C C . TYR B 1 114 ? 10.703 -4.387 0.514 1 98.56 114 TYR B C 1
ATOM 2319 O O . TYR B 1 114 ? 11.812 -3.891 0.736 1 98.56 114 TYR B O 1
ATOM 2327 N N . THR B 1 115 ? 9.695 -4.012 1.229 1 98.81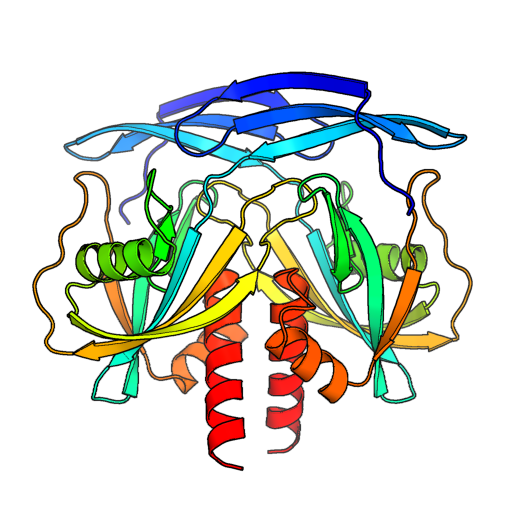 115 THR B N 1
ATOM 2328 C CA . THR B 1 115 ? 9.859 -3.023 2.289 1 98.81 115 THR B CA 1
ATOM 2329 C C . THR B 1 115 ? 9.242 -3.52 3.592 1 98.81 115 THR B C 1
ATOM 2331 O O . THR B 1 115 ? 8.25 -4.258 3.574 1 98.81 115 THR B O 1
ATOM 2334 N N . ASN B 1 116 ? 9.797 -3.07 4.688 1 98.69 116 ASN B N 1
ATOM 2335 C CA . ASN B 1 116 ? 9.266 -3.404 6.004 1 98.69 116 ASN B CA 1
ATOM 2336 C C . ASN B 1 116 ? 8.359 -2.299 6.543 1 98.69 116 ASN B C 1
ATOM 2338 O O . ASN B 1 116 ? 7.996 -2.303 7.719 1 98.69 116 ASN B O 1
ATOM 2342 N N . GLU B 1 117 ? 8.031 -1.307 5.723 1 98.75 117 GLU B N 1
ATOM 2343 C CA . GLU B 1 117 ? 7.105 -0.256 6.137 1 98.75 117 GLU B CA 1
ATOM 2344 C C . GLU B 1 117 ? 5.832 -0.846 6.738 1 98.75 117 GLU B C 1
ATOM 2346 O O . GLU B 1 117 ? 5.176 -1.685 6.113 1 98.75 117 GLU B O 1
ATOM 2351 N N . LEU B 1 118 ? 5.578 -0.429 7.938 1 98.81 118 LEU B N 1
ATOM 2352 C CA . LEU B 1 118 ? 4.324 -0.791 8.594 1 98.81 118 LEU B CA 1
ATOM 2353 C C . LEU B 1 118 ? 3.402 0.417 8.703 1 98.81 118 LEU B C 1
ATOM 2355 O O . LEU B 1 118 ? 3.783 1.441 9.281 1 98.81 118 LEU B O 1
ATOM 2359 N N . GLY B 1 119 ? 2.211 0.32 8.094 1 98.81 119 GLY B N 1
ATOM 2360 C CA . GLY B 1 119 ? 1.195 1.354 8.203 1 98.81 119 GLY B CA 1
ATOM 2361 C C . GLY B 1 119 ? 0.184 1.083 9.305 1 98.81 119 GLY B C 1
ATOM 2362 O O . GLY B 1 119 ? -0.167 -0.071 9.562 1 98.81 119 GLY B O 1
ATOM 2363 N N . HIS B 1 120 ? -0.274 2.148 9.883 1 98.88 120 HIS B N 1
ATOM 2364 C CA . HIS B 1 120 ? -1.323 2.105 10.898 1 98.88 120 HIS B CA 1
ATOM 2365 C C . HIS B 1 120 ? -2.508 2.979 10.5 1 98.88 120 HIS B C 1
ATOM 2367 O O . HIS B 1 120 ? -2.365 4.191 10.344 1 98.88 120 HIS B O 1
ATOM 2373 N N . LEU B 1 121 ? -3.627 2.383 10.367 1 98.88 121 LEU B N 1
ATOM 2374 C CA . LEU B 1 121 ? -4.844 3.115 10.039 1 98.88 121 LEU B CA 1
ATOM 2375 C C . LEU B 1 121 ? -5.68 3.373 11.289 1 98.88 121 LEU B C 1
ATOM 2377 O O . LEU B 1 121 ? -5.945 2.449 12.062 1 98.88 121 LEU B O 1
ATOM 2381 N N . PHE B 1 122 ? -6.078 4.586 11.453 1 98.69 122 PHE B N 1
ATOM 2382 C CA . PHE B 1 122 ? -6.93 4.996 12.562 1 98.69 122 PHE B CA 1
ATOM 2383 C C . PHE B 1 122 ? -8.25 5.566 12.047 1 98.69 122 PHE B C 1
ATOM 2385 O O . PHE B 1 122 ? -8.367 5.91 10.867 1 98.69 122 PHE B O 1
ATOM 2392 N N . ILE B 1 123 ? -9.188 5.582 12.891 1 97.94 123 ILE B N 1
ATOM 2393 C CA . ILE B 1 123 ? -10.414 6.355 12.719 1 97.94 123 ILE B CA 1
ATOM 2394 C C . ILE B 1 123 ? -10.555 7.367 13.852 1 97.94 123 ILE B C 1
ATOM 2396 O O . ILE B 1 123 ? -10.242 7.059 15.008 1 97.94 123 ILE B O 1
ATOM 2400 N N . GLY B 1 124 ? -10.875 8.562 13.469 1 95.88 124 GLY B N 1
ATOM 2401 C CA . GLY B 1 124 ? -11.039 9.594 14.484 1 95.88 124 GLY B CA 1
ATOM 2402 C C . GLY B 1 124 ? -12.164 10.562 14.172 1 95.88 124 GLY B C 1
ATOM 2403 O O . GLY B 1 124 ? -12.664 10.602 13.047 1 95.88 124 GLY B O 1
ATOM 2404 N N . LYS B 1 125 ? -12.602 11.258 15.242 1 95.38 125 LYS B N 1
ATOM 2405 C CA . LYS B 1 125 ? -13.594 12.312 15.102 1 95.38 125 LYS B CA 1
ATOM 2406 C C . LYS B 1 125 ? -12.93 13.688 15.078 1 95.38 125 LYS B C 1
ATOM 2408 O O . LYS B 1 125 ? -12.164 14.031 15.984 1 95.38 125 LYS B O 1
ATOM 2413 N N . ALA B 1 126 ? -13.18 14.375 14 1 92.25 126 ALA B N 1
ATOM 2414 C CA . ALA B 1 126 ? -12.617 15.711 13.82 1 92.25 126 ALA B CA 1
ATOM 2415 C C . ALA B 1 126 ? -13.57 16.781 14.367 1 92.25 126 ALA B C 1
ATOM 2417 O O . ALA B 1 126 ? -14.742 16.828 13.984 1 92.25 126 ALA B O 1
ATOM 2418 N N . LYS B 1 127 ? -12.984 17.516 15.32 1 88 127 LYS B N 1
ATOM 2419 C CA . LYS B 1 127 ? -13.758 18.609 15.891 1 88 127 LYS B CA 1
ATOM 2420 C C . LYS B 1 127 ? -12.977 19.922 15.852 1 88 127 LYS B C 1
ATOM 2422 O O . LYS B 1 127 ? -11.75 19.922 15.977 1 88 127 LYS B O 1
ATOM 2427 N N . ASP B 1 128 ? -13.664 21.094 15.781 1 79.31 128 ASP B N 1
ATOM 2428 C CA . ASP B 1 128 ? -13.133 22.438 15.984 1 79.31 128 ASP B CA 1
ATOM 2429 C C . ASP B 1 128 ? -11.883 22.656 15.133 1 79.31 128 ASP B C 1
ATOM 2431 O O . ASP B 1 128 ? -10.758 22.594 15.633 1 79.31 128 ASP B O 1
ATOM 2435 N N . ARG B 1 129 ? -12.086 23.047 13.852 1 80.06 129 ARG B N 1
ATOM 2436 C CA . ARG B 1 129 ? -10.953 23.25 12.961 1 80.06 129 ARG B CA 1
ATOM 2437 C C . ARG B 1 129 ? -10.148 24.484 13.367 1 80.06 129 ARG B C 1
ATOM 2439 O O . ARG B 1 129 ? -10.711 25.562 13.539 1 80.06 129 ARG B O 1
ATOM 2446 N N . GLY B 1 130 ? -8.883 24.125 13.75 1 80.5 130 GLY B N 1
ATOM 2447 C CA . GLY B 1 130 ? -7.918 25.203 13.961 1 80.5 130 GLY B CA 1
ATOM 2448 C C . GLY B 1 130 ? -7.027 25.438 12.766 1 80.5 130 GLY B C 1
ATOM 2449 O O . GLY B 1 130 ? -7.469 25.312 11.617 1 80.5 130 GLY B O 1
ATOM 2450 N N . GLU B 1 131 ? -5.75 25.938 13.078 1 84.69 131 GLU B N 1
ATOM 2451 C CA . GLU B 1 131 ? -4.812 26.266 12.016 1 84.69 131 GLU B CA 1
ATOM 2452 C C . GLU B 1 131 ? -3.92 25.078 11.68 1 84.69 131 GLU B C 1
ATOM 2454 O O . GLU B 1 131 ? -3.582 24.281 12.555 1 84.69 131 GLU B O 1
ATOM 2459 N N . MET B 1 132 ? -3.652 25.016 10.398 1 85 132 MET B N 1
ATOM 2460 C CA . MET B 1 132 ? -2.664 24.031 9.953 1 85 132 MET B CA 1
ATOM 2461 C C . MET B 1 132 ? -1.258 24.453 10.359 1 85 132 MET B C 1
ATOM 2463 O O . MET B 1 132 ? -0.99 25.641 10.539 1 85 132 MET B O 1
ATOM 2467 N N . GLU B 1 133 ? -0.393 23.547 10.625 1 85.19 133 GLU B N 1
ATOM 2468 C CA . GLU B 1 133 ? 1.021 23.766 10.922 1 85.19 133 GLU B CA 1
ATOM 2469 C C . GLU B 1 133 ? 1.912 22.938 10 1 85.19 133 GLU B C 1
ATOM 2471 O O . GLU B 1 133 ? 2.459 21.922 10.406 1 85.19 133 GLU B O 1
ATOM 2476 N N . LEU B 1 134 ? 2.092 23.422 8.789 1 80.38 134 LEU B N 1
ATOM 2477 C CA . LEU B 1 134 ? 2.834 22.672 7.781 1 80.38 134 LEU B CA 1
ATOM 2478 C C . LEU B 1 134 ? 4.324 22.984 7.855 1 80.38 134 LEU B C 1
ATOM 2480 O O . LEU B 1 134 ? 4.711 24.094 8.266 1 80.38 134 LEU B O 1
ATOM 2484 N N . ASP B 1 135 ? 5.027 21.922 7.543 1 72.38 135 ASP B N 1
ATOM 2485 C CA . ASP B 1 135 ? 6.453 22.188 7.379 1 72.38 135 ASP B CA 1
ATOM 2486 C C . ASP B 1 135 ? 6.711 23.047 6.148 1 72.38 135 ASP B C 1
ATOM 2488 O O . ASP B 1 135 ? 5.867 23.141 5.254 1 72.38 135 ASP B O 1
ATOM 2492 N N . GLY B 1 136 ? 7.793 23.781 6.184 1 65.81 136 GLY B N 1
ATOM 2493 C CA . GLY B 1 136 ? 8.133 24.797 5.203 1 65.81 136 GLY B CA 1
ATOM 2494 C C . GLY B 1 136 ? 8.031 24.312 3.771 1 65.81 136 GLY B C 1
ATOM 2495 O O . GLY B 1 136 ? 7.75 25.078 2.859 1 65.81 136 GLY B O 1
ATOM 2496 N N . ASP B 1 137 ? 8.133 22.984 3.562 1 70.75 137 ASP B N 1
ATOM 2497 C CA . ASP B 1 137 ? 8.156 22.547 2.172 1 70.75 137 ASP B CA 1
ATOM 2498 C C . ASP B 1 137 ? 6.863 21.812 1.807 1 70.75 137 ASP B C 1
ATOM 2500 O O . ASP B 1 137 ? 6.645 21.469 0.642 1 70.75 137 ASP B O 1
ATOM 2504 N N . GLU B 1 138 ? 5.984 21.672 2.756 1 77.69 138 GLU B N 1
ATOM 2505 C CA . GLU B 1 138 ? 4.77 20.891 2.496 1 77.69 138 GLU B CA 1
ATOM 2506 C C . GLU B 1 138 ? 3.646 21.797 1.988 1 77.69 138 GLU B C 1
ATOM 2508 O O . GLU B 1 138 ? 3.4 22.859 2.547 1 77.69 138 GLU B O 1
ATOM 2513 N N . GLU B 1 139 ? 3.15 21.484 0.854 1 83.12 139 GLU B N 1
ATOM 2514 C CA . GLU B 1 139 ? 1.924 22.109 0.353 1 83.12 139 GLU B CA 1
ATOM 2515 C C . GLU B 1 139 ? 0.772 21.109 0.339 1 83.12 139 GLU B C 1
ATOM 2517 O O . GLU B 1 139 ? 0.796 20.125 -0.419 1 83.12 139 GLU B O 1
ATOM 2522 N N . ILE B 1 140 ? -0.156 21.375 1.193 1 91.88 140 ILE B N 1
ATOM 2523 C CA . ILE B 1 140 ? -1.278 20.469 1.359 1 91.88 140 ILE B CA 1
ATOM 2524 C C . ILE B 1 140 ? -2.592 21.234 1.316 1 91.88 140 ILE B C 1
ATOM 2526 O O . ILE B 1 140 ? -2.701 22.312 1.907 1 91.88 140 ILE B O 1
ATOM 2530 N N . GLU B 1 141 ? -3.516 20.766 0.547 1 94 141 GLU B N 1
ATOM 2531 C CA . GLU B 1 141 ? -4.879 21.281 0.548 1 94 141 GLU B CA 1
ATOM 2532 C C . GLU B 1 141 ? -5.836 20.328 1.247 1 94 141 GLU B C 1
ATOM 2534 O O . GLU B 1 141 ? -5.82 19.125 0.976 1 94 141 GLU B O 1
ATOM 2539 N N . VAL B 1 142 ? -6.648 20.859 2.139 1 95.94 142 VAL B N 1
ATOM 2540 C CA . VAL B 1 142 ? -7.586 20.031 2.893 1 95.94 142 VAL B CA 1
ATOM 2541 C C . VAL B 1 142 ? -8.961 20.078 2.232 1 95.94 142 VAL B C 1
ATOM 2543 O O . VAL B 1 142 ? -9.453 21.156 1.877 1 95.94 142 VAL B O 1
ATOM 2546 N N . GLU B 1 143 ? -9.586 18.969 2.023 1 96.94 143 GLU B N 1
ATOM 2547 C CA . GLU B 1 143 ? -10.906 18.812 1.418 1 96.94 143 GLU B CA 1
ATOM 2548 C C . GLU B 1 143 ? -11.781 17.859 2.23 1 96.94 143 GLU B C 1
ATOM 2550 O O . GLU B 1 143 ? -11.273 16.969 2.906 1 96.94 143 GLU B O 1
ATOM 2555 N N . GLU B 1 144 ? -13.047 18.125 2.164 1 97.56 144 GLU B N 1
ATOM 2556 C CA . GLU B 1 144 ? -14.016 17.266 2.84 1 97.56 144 GLU B CA 1
ATOM 2557 C C . GLU B 1 144 ? -14.977 16.625 1.841 1 97.56 144 GLU B C 1
ATOM 2559 O O . GLU B 1 144 ? -15.445 17.281 0.91 1 97.56 144 GLU B O 1
ATOM 2564 N N . PHE B 1 145 ? -15.227 15.328 2.021 1 98.75 145 PHE B N 1
ATOM 2565 C CA . PHE B 1 145 ? -16.109 14.586 1.128 1 98.75 145 PHE B CA 1
ATOM 2566 C C . PHE B 1 145 ? -17.078 13.719 1.921 1 98.75 145 PHE B C 1
ATOM 2568 O O . PHE B 1 145 ? -16.766 13.281 3.031 1 98.75 145 PHE B O 1
ATOM 2575 N N . THR B 1 146 ? -18.25 13.5 1.326 1 98.81 146 THR B N 1
ATOM 2576 C CA . THR B 1 146 ? -19.078 12.422 1.85 1 98.81 146 THR B CA 1
ATOM 2577 C C . THR B 1 146 ? -18.469 11.062 1.511 1 98.81 146 THR B C 1
ATOM 2579 O O . THR B 1 146 ? -17.672 10.945 0.574 1 98.81 146 THR B O 1
ATOM 2582 N N . LEU B 1 147 ? -18.875 10.117 2.305 1 98.62 147 LEU B N 1
ATOM 2583 C CA . LEU B 1 147 ? -18.391 8.758 2.045 1 98.62 147 LEU B CA 1
ATOM 2584 C C . LEU B 1 147 ? -18.781 8.312 0.638 1 98.62 147 LEU B C 1
ATOM 2586 O O . LEU B 1 147 ? -17.969 7.723 -0.074 1 98.62 147 LEU B O 1
ATOM 2590 N N . ASP B 1 148 ? -19.969 8.633 0.193 1 98.44 148 ASP B N 1
ATOM 2591 C CA . ASP B 1 148 ? -20.438 8.242 -1.132 1 98.44 148 ASP B CA 1
ATOM 2592 C C . ASP B 1 148 ? -19.594 8.898 -2.229 1 98.44 148 ASP B C 1
ATOM 2594 O O . ASP B 1 148 ? -19.266 8.258 -3.23 1 98.44 148 ASP B O 1
ATOM 2598 N N . GLU B 1 149 ? -19.297 10.125 -2.055 1 98.81 149 GLU B N 1
ATOM 2599 C CA . GLU B 1 149 ? -18.438 10.812 -3.012 1 98.81 149 GLU B CA 1
ATOM 2600 C C . GLU B 1 149 ? -17.078 10.117 -3.148 1 98.81 149 GLU B C 1
ATOM 2602 O O . GLU B 1 149 ? -16.578 9.953 -4.258 1 98.81 149 GLU B O 1
ATOM 2607 N N . LEU B 1 150 ? -16.531 9.711 -2.018 1 98.94 150 LEU B N 1
ATOM 2608 C CA . LEU B 1 150 ? -15.203 9.094 -2.018 1 98.94 150 LEU B CA 1
ATOM 2609 C C . LEU B 1 150 ? -15.25 7.719 -2.682 1 98.94 150 LEU B C 1
ATOM 2611 O O . LEU B 1 150 ? -14.336 7.355 -3.426 1 98.94 150 LEU B O 1
ATOM 2615 N N . LEU B 1 151 ? -16.297 6.965 -2.383 1 98.69 151 LEU B N 1
ATOM 2616 C CA . LEU B 1 151 ? -16.438 5.66 -3.021 1 98.69 151 LEU B CA 1
ATOM 2617 C C . LEU B 1 151 ? -16.562 5.809 -4.535 1 98.69 151 LEU B C 1
ATOM 2619 O O . LEU B 1 151 ? -15.992 5.02 -5.289 1 98.69 151 LEU B O 1
ATOM 2623 N N . ASN B 1 152 ? -17.281 6.812 -5.016 1 98.5 152 ASN B N 1
ATOM 2624 C CA . ASN B 1 152 ? -17.391 7.09 -6.441 1 98.5 152 ASN B CA 1
ATOM 2625 C C . ASN B 1 152 ? -16.047 7.484 -7.043 1 98.5 152 ASN B C 1
ATOM 2627 O O . ASN B 1 152 ? -15.695 7.031 -8.133 1 98.5 152 ASN B O 1
ATOM 2631 N N . LYS B 1 153 ? -15.297 8.312 -6.359 1 98.81 153 LYS B N 1
ATOM 2632 C CA . LYS B 1 153 ? -13.992 8.742 -6.832 1 98.81 153 LYS B CA 1
ATOM 2633 C C . LYS B 1 153 ? -13.023 7.566 -6.941 1 98.81 153 LYS B C 1
ATOM 2635 O O . LYS B 1 153 ? -12.195 7.516 -7.852 1 98.81 153 LYS B O 1
ATOM 2640 N N . ILE B 1 154 ? -13.109 6.637 -5.969 1 98.75 154 ILE B N 1
ATOM 2641 C CA . ILE B 1 154 ? -12.297 5.426 -6.035 1 98.75 154 ILE B CA 1
ATOM 2642 C C . ILE B 1 154 ? -12.664 4.625 -7.281 1 98.75 154 ILE B C 1
ATOM 2644 O O . ILE B 1 154 ? -11.789 4.215 -8.047 1 98.75 154 ILE B O 1
ATOM 2648 N N . ASN B 1 155 ? -13.961 4.477 -7.531 1 97.25 155 ASN B N 1
ATOM 2649 C CA . ASN B 1 155 ? -14.445 3.707 -8.672 1 97.25 155 ASN B CA 1
ATOM 2650 C C . ASN B 1 155 ? -14.039 4.344 -10 1 97.25 155 ASN B C 1
ATOM 2652 O O . ASN B 1 155 ? -13.812 3.643 -10.984 1 97.25 155 ASN B O 1
ATOM 2656 N N . GLN B 1 156 ? -13.891 5.621 -10 1 98 156 GLN B N 1
ATOM 2657 C CA . GLN B 1 156 ? -13.555 6.355 -11.219 1 98 156 GLN B CA 1
ATOM 2658 C C . GLN B 1 156 ? -12.039 6.465 -11.391 1 98 156 GLN B C 1
ATOM 2660 O O . GLN B 1 156 ? -11.57 7.035 -12.375 1 98 156 GLN B O 1
ATOM 2665 N N . GLY B 1 157 ? -11.336 5.992 -10.484 1 98.19 157 GLY B N 1
ATOM 2666 C CA . GLY B 1 157 ? -9.883 6.008 -10.594 1 98.19 157 GLY B CA 1
ATOM 2667 C C . GLY B 1 157 ? -9.273 7.344 -10.211 1 98.19 157 GLY B C 1
ATOM 2668 O O . GLY B 1 157 ? -8.117 7.617 -10.531 1 98.19 157 GLY B O 1
ATOM 2669 N N . GLU B 1 158 ? -10.008 8.195 -9.5 1 98.62 158 GLU B N 1
ATOM 2670 C CA . GLU B 1 158 ? -9.539 9.516 -9.094 1 98.62 158 GLU B CA 1
ATOM 2671 C C . GLU B 1 158 ? -8.742 9.445 -7.793 1 98.62 158 GLU B C 1
ATOM 2673 O O . GLU B 1 158 ? -8 10.367 -7.461 1 98.62 158 GLU B O 1
ATOM 2678 N N . ILE B 1 159 ? -8.992 8.453 -7.004 1 98.88 159 ILE B N 1
ATOM 2679 C CA . ILE B 1 159 ? -8.188 8.156 -5.824 1 98.88 159 ILE B CA 1
ATOM 2680 C C . ILE B 1 159 ? -7.344 6.91 -6.07 1 98.88 159 ILE B C 1
ATOM 2682 O O . ILE B 1 159 ? -7.883 5.828 -6.324 1 98.88 159 ILE B O 1
ATOM 2686 N N . LYS B 1 160 ? -6.059 7.074 -5.938 1 98.81 160 LYS B N 1
ATOM 2687 C CA . LYS B 1 160 ? -5.176 5.957 -6.273 1 98.81 160 LYS B CA 1
ATOM 2688 C C . LYS B 1 160 ? -4.25 5.625 -5.105 1 98.81 160 LYS B C 1
ATOM 2690 O O . LYS B 1 160 ? -3.518 4.633 -5.156 1 98.81 160 LYS B O 1
ATOM 2695 N N . ASP B 1 161 ? -4.227 6.438 -4.09 1 98.94 161 ASP B N 1
ATOM 2696 C CA . ASP B 1 161 ? -3.434 6.148 -2.898 1 98.94 161 ASP B CA 1
ATOM 2697 C C . ASP B 1 161 ? -3.99 4.941 -2.146 1 98.94 161 ASP B C 1
ATOM 2699 O O . ASP B 1 161 ? -5.129 4.969 -1.676 1 98.94 161 ASP B O 1
ATOM 2703 N N . ALA B 1 162 ? -3.184 3.93 -1.96 1 98.94 162 ALA B N 1
ATOM 2704 C CA . ALA B 1 162 ? -3.641 2.641 -1.445 1 98.94 162 ALA B CA 1
ATOM 2705 C C . ALA B 1 162 ? -4.211 2.783 -0.038 1 98.94 162 ALA B C 1
ATOM 2707 O O . ALA B 1 162 ? -5.289 2.26 0.258 1 98.94 162 ALA B O 1
ATOM 2708 N N . LYS B 1 163 ? -3.432 3.416 0.84 1 98.94 163 LYS B N 1
ATOM 2709 C CA . LYS B 1 163 ? -3.918 3.539 2.211 1 98.94 163 LYS B CA 1
ATOM 2710 C C . LYS B 1 163 ? -5.254 4.273 2.258 1 98.94 163 LYS B C 1
ATOM 2712 O O . LYS B 1 163 ? -6.086 4.008 3.129 1 98.94 163 LYS B O 1
ATOM 2717 N N . THR B 1 164 ? -5.469 5.238 1.359 1 98.94 164 THR B N 1
ATOM 2718 C CA . THR B 1 164 ? -6.727 5.977 1.296 1 98.94 164 THR B CA 1
ATOM 2719 C C . THR B 1 164 ? -7.863 5.066 0.835 1 98.94 164 THR B C 1
ATOM 2721 O O . THR B 1 164 ? -8.93 5.047 1.444 1 98.94 164 THR B O 1
ATOM 2724 N N . ILE B 1 165 ? -7.633 4.301 -0.236 1 98.94 165 ILE B N 1
ATOM 2725 C CA . ILE B 1 165 ? -8.641 3.365 -0.729 1 98.94 165 ILE B CA 1
ATOM 2726 C C . ILE B 1 165 ? -8.992 2.361 0.367 1 98.94 165 ILE B C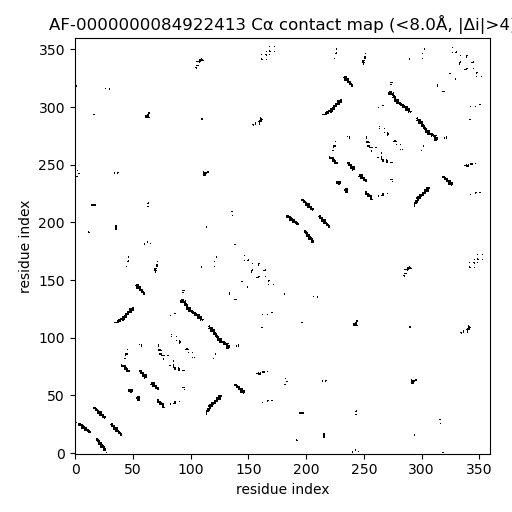 1
ATOM 2728 O O . ILE B 1 165 ? -10.164 2.152 0.67 1 98.94 165 ILE B O 1
ATOM 2732 N N . LEU B 1 166 ? -7.953 1.798 0.942 1 98.88 166 LEU B N 1
ATOM 2733 C CA . LEU B 1 166 ? -8.102 0.835 2.027 1 98.88 166 LEU B CA 1
ATOM 2734 C C . LEU B 1 166 ? -8.898 1.436 3.18 1 98.88 166 LEU B C 1
ATOM 2736 O O . LEU B 1 166 ? -9.867 0.83 3.654 1 98.88 166 LEU B O 1
ATOM 2740 N N . GLY B 1 167 ? -8.57 2.617 3.631 1 98.94 167 GLY B N 1
ATOM 2741 C CA . GLY B 1 167 ? -9.227 3.26 4.754 1 98.94 167 GLY B CA 1
ATOM 2742 C C . GLY B 1 167 ? -10.688 3.566 4.496 1 98.94 167 GLY B C 1
ATOM 2743 O O . GLY B 1 167 ? -11.539 3.33 5.355 1 98.94 167 GLY B O 1
ATOM 2744 N N . ILE B 1 168 ? -10.984 4.105 3.32 1 98.88 168 ILE B N 1
ATOM 2745 C CA . ILE B 1 168 ? -12.352 4.469 2.975 1 98.88 168 ILE B CA 1
ATOM 2746 C C . ILE B 1 168 ? -13.219 3.211 2.898 1 98.88 168 ILE B C 1
ATOM 2748 O O . ILE B 1 168 ? -14.336 3.191 3.408 1 98.88 168 ILE B O 1
ATOM 2752 N N . CYS B 1 169 ? -12.719 2.145 2.262 1 98.81 169 CYS B N 1
ATOM 2753 C CA . CYS B 1 169 ? -13.469 0.899 2.148 1 98.81 169 CYS B CA 1
ATOM 2754 C C . CYS B 1 169 ? -13.711 0.282 3.52 1 98.81 169 CYS B C 1
ATOM 2756 O O . CYS B 1 169 ? -14.82 -0.175 3.812 1 98.81 169 CYS B O 1
ATOM 2758 N N . MET B 1 170 ? -12.672 0.287 4.336 1 98.62 170 MET B N 1
ATOM 2759 C CA . MET B 1 170 ? -12.82 -0.28 5.672 1 98.62 170 MET B CA 1
ATOM 2760 C C . MET B 1 170 ? -13.82 0.525 6.5 1 98.62 170 MET B C 1
ATOM 2762 O O . MET B 1 170 ? -14.578 -0.04 7.285 1 98.62 170 MET B O 1
ATOM 2766 N N . TYR B 1 171 ? -13.758 1.832 6.367 1 98.56 171 TYR B N 1
ATOM 2767 C CA . TYR B 1 171 ? -14.703 2.674 7.094 1 98.56 171 TYR B CA 1
ATOM 2768 C C . TYR B 1 171 ? -16.141 2.367 6.684 1 98.56 171 TYR B C 1
ATOM 2770 O O . TYR B 1 171 ? -17.031 2.275 7.531 1 98.56 171 TYR B O 1
ATOM 2778 N N . ARG B 1 172 ? -16.391 2.244 5.344 1 98.31 172 ARG B N 1
ATOM 2779 C CA . ARG B 1 172 ? -17.719 1.877 4.867 1 98.31 172 ARG B CA 1
ATOM 2780 C C . ARG B 1 172 ? -18.172 0.564 5.492 1 98.31 172 ARG B C 1
ATOM 2782 O O . ARG B 1 172 ? -19.312 0.46 5.965 1 98.31 172 ARG B O 1
ATOM 2789 N N . LEU B 1 173 ? -17.297 -0.413 5.484 1 97.62 173 LEU B N 1
ATOM 2790 C CA . LEU B 1 173 ? -17.656 -1.715 6.043 1 97.62 173 LEU B CA 1
ATOM 2791 C C . LEU B 1 173 ? -17.906 -1.616 7.543 1 97.62 173 LEU B C 1
ATOM 2793 O O . LEU B 1 173 ? -18.766 -2.316 8.086 1 97.62 173 LEU B O 1
ATOM 2797 N N . PHE B 1 174 ? -17.094 -0.817 8.219 1 96 174 PHE B N 1
ATOM 2798 C CA . PHE B 1 174 ? -17.266 -0.567 9.648 1 96 174 PHE B CA 1
ATOM 2799 C C . PHE B 1 174 ? -18.672 -0.017 9.93 1 96 174 PHE B C 1
ATOM 2801 O O . PHE B 1 174 ? -19.328 -0.46 10.867 1 96 174 PHE B O 1
ATOM 2808 N N . LEU B 1 175 ? -19.125 0.955 9.109 1 95.94 175 LEU B N 1
ATOM 2809 C CA . LEU B 1 175 ? -20.438 1.551 9.281 1 95.94 175 LEU B CA 1
ATOM 2810 C C . LEU B 1 175 ? -21.547 0.52 9.039 1 95.94 175 LEU B C 1
ATOM 2812 O O . LEU B 1 175 ? -22.562 0.524 9.727 1 95.94 175 LEU B O 1
ATOM 2816 N N . ASP B 1 176 ? -21.328 -0.33 8.094 1 92.69 176 ASP B N 1
ATOM 2817 C CA . ASP B 1 176 ? -22.328 -1.354 7.777 1 92.69 176 ASP B CA 1
ATOM 2818 C C . ASP B 1 176 ? -22.484 -2.342 8.93 1 92.69 176 ASP B C 1
ATOM 2820 O O . ASP B 1 176 ? -23.594 -2.82 9.195 1 92.69 176 ASP B O 1
ATOM 2824 N N . LYS B 1 177 ? -21.469 -2.736 9.586 1 88.44 177 LYS B N 1
ATOM 2825 C CA . LYS B 1 177 ? -21.5 -3.664 10.711 1 88.44 177 LYS B CA 1
ATOM 2826 C C . LYS B 1 177 ? -22.234 -3.053 11.898 1 88.44 177 LYS B C 1
ATOM 2828 O O . LYS B 1 177 ? -22.938 -3.756 12.641 1 88.44 177 LYS B O 1
ATOM 2833 N N . LYS B 1 178 ? -22.047 -1.733 12.117 1 83.5 178 LYS B N 1
ATOM 2834 C CA . LYS B 1 178 ? -22.703 -1.048 13.227 1 83.5 178 LYS B CA 1
ATOM 2835 C C . LYS B 1 178 ? -24.219 -0.968 12.992 1 83.5 178 LYS B C 1
ATOM 2837 O O . LYS B 1 178 ? -24.984 -0.863 13.953 1 83.5 178 LYS B O 1
ATOM 2842 N N . MET B 1 179 ? -24.609 -1.016 11.742 1 73.25 179 MET B N 1
ATOM 2843 C CA . MET B 1 179 ? -26.031 -0.946 11.406 1 73.25 179 MET B CA 1
ATOM 2844 C C . MET B 1 179 ? -26.688 -2.318 11.523 1 73.25 179 MET B C 1
ATOM 2846 O O . MET B 1 179 ? -27.906 -2.42 11.609 1 73.25 179 MET B O 1
ATOM 2850 N N . GLU B 1 180 ? -26.016 -3.355 11.641 1 68.81 180 GLU B N 1
ATOM 2851 C CA . GLU B 1 180 ? -26.547 -4.695 11.859 1 68.81 180 GLU B CA 1
ATOM 2852 C C . GLU B 1 180 ? -26.672 -5.004 13.352 1 68.81 180 GLU B C 1
ATOM 2854 O O . GLU B 1 180 ? -27.641 -5.621 13.789 1 68.81 180 GLU B O 1
#

pLDDT: mean 93.88, std 8.36, range [43.12, 98.94]

Foldseek 3Di:
DQDFAFPDKAWDDDDDAKTWIKTWTQGVPPGIDIAIAIEGQAKEFEQEAEPVRWTKWKWFADVVVGDIATATQMDGDDPPDDNVRRHQVSCCQAFQWHWDDKAWDDKDDPCVSHYPHIYTYIYTYTDDRHDHRYDPVTDMDMDIGHLVVVVVCVVVVRHDDPVRVVRSVSVVVVVVVVVD/DQDFAFPDKAWDDDDDAKTWIKTWTQGVPPGIDIAIAIEGQAKEFEQEAEPVRWTKWKWFADVVVGGIATATQMDGDDPPDDRVRRHQVSCCQAFQWHWDDKAWDDKDDPCVSHYPHIYTYIYTYTDDRHDHRYDPVTDMDMDIGHLVVVVVCVVVVRHDDPVRVVRSVSVVVVVVVVVD

InterPro domains:
  IPR000086 NUDIX hydrolase domain [PF00293] (40-156)
  IPR000086 NUDIX hydrolase domain [PS51462] (38-167)
  IPR015797 NUDIX hydrolase-like domain superfamily [SSF55811] (5-175)
  IPR020084 NUDIX hydrolase, conserved site [PS00893] (75-96)
  IPR020476 NUDIX hydrolase [PR00502] (70-84)
  IPR020476 NUDIX hydrolase [PR00502] (84-99)

Sequence (360 aa):
MNKENTIDSKSIYSGKIVQLKVDTVEIVGKGYAQREVISHRGGVCCVAVTEENKIVLVRQFRKAVEQELLELPAGTLEVGETPKQAIIRELKEETGYHFTEVESMVEFFPSPGYTNELGHLFIGKAKDRGEMELDGDEEIEVEEFTLDELLNKINQGEIKDAKTILGICMYRLFLDKKMEMNKENTIDSKSIYSGKIVQLKVDTVEIVGKGYAQREVISHRGGVCCVAVTEENKIVLVRQFRKAVEQELLELPAGTLEVGETPKQAIIRELKEETGYHFTEVESMVEFFPSPGYTNELGHLFIGKAKDRGEMELDGDEEIEVEEFTLDELLNKINQGEIKDAKTILGICMYRLFLDKKME

Organism: Filifactor alocis (strain ATCC 35896 / CCUG 47790 / D40 B5) (NCBI:txid546269)